Protein AF-A0A2X2BN66-F1 (afdb_monomer_lite)

pLDDT: mean 85.09, std 17.81, range [28.84, 98.19]

Radius of gyration: 19.91 Å; chains: 1; bounding box: 48×43×55 Å

Secondary structure (DSSP, 8-state):
-HHHHHTT-HHHHHHHT--HHHHHHHH-TT-HHHHHHHHHHHHHHTT-HHHHHHHHHHHHHH-TT-HHHHHHHHHHHHHTT-HHHHHHHHHHHHTT--HHHHHHHHHHHHHTT-HHHHHHHHHTSSS--HHHHHHHHHHHHHHHHHHHHHHHHTT-HHHHHHHHGGGGGT--S-HHHHHHHHHHHHHTT-HHHHHHHHHHHHTT---S-GGGGHHHHHHHHHTT-HHHHHHHHH-HHHHGGG-PPPP--

InterPro domains:
  IPR011990 Tetratricopeptide-like helical domain superfamily [G3DSA:1.25.40.10] (1-235)
  IPR011990 Tetratricopeptide-like helical domain superfamily [SSF48452] (22-119)

Foldseek 3Di:
DVVVVVCFAPLVVLVVVDDPVVVVVLPPPPQPLSVLQVVLVVCVVVVNLVSSLVSLVVSCVSPVPPLVSLLSNLVSCVVVVNNVVSVVSLVVLCVVVDLVSLCSSLSSCSRVVVLVSNLVSLVPDPPDDPSSVVSNLVSVLSVLLVVLVVCLVVVNLVSSLVSLVVVLVSQDLFLQSLLSSLLSCVSSVNLVSSVVSNVVSCVVPDDAALVSNVSVLVSCVVVVVNVVSVCSVPPVVRVPPPDPDDDDD

Structure (mmCIF, N/CA/C/O backbone):
data_AF-A0A2X2BN66-F1
#
_entry.id   AF-A0A2X2BN66-F1
#
loop_
_atom_site.group_PDB
_atom_site.id
_atom_site.type_symbol
_atom_site.label_atom_id
_atom_site.label_alt_id
_atom_site.label_comp_id
_atom_site.label_asym_id
_atom_site.label_entity_id
_atom_site.label_seq_id
_atom_site.pdbx_PDB_ins_code
_atom_site.Cartn_x
_atom_site.Cartn_y
_atom_site.Cartn_z
_atom_site.occupancy
_atom_site.B_iso_or_equiv
_atom_site.auth_seq_id
_atom_site.auth_comp_id
_atom_site.auth_asym_id
_atom_site.auth_atom_id
_atom_site.pdbx_PDB_model_num
ATOM 1 N N . MET A 1 1 ? -11.830 -2.144 -14.394 1.00 32.16 1 MET A N 1
ATOM 2 C CA . MET A 1 1 ? -11.763 -1.392 -13.117 1.00 32.16 1 MET A CA 1
ATOM 3 C C . MET A 1 1 ? -10.394 -1.427 -12.413 1.00 32.16 1 MET A C 1
ATOM 5 O O . MET A 1 1 ? -10.241 -0.740 -11.417 1.00 32.16 1 MET A O 1
ATOM 9 N N . LEU A 1 2 ? -9.378 -2.141 -12.926 1.00 38.88 2 LEU A N 1
ATOM 10 C CA . LEU A 1 2 ? -8.043 -2.223 -12.294 1.00 38.88 2 LEU A CA 1
ATOM 11 C C . LEU A 1 2 ? -7.161 -0.972 -12.501 1.00 38.88 2 LEU A C 1
ATOM 13 O O . LEU A 1 2 ? -6.348 -0.642 -11.646 1.00 38.88 2 LEU A O 1
ATOM 17 N N . ILE A 1 3 ? -7.353 -0.224 -13.594 1.00 39.81 3 ILE A N 1
ATOM 18 C CA . ILE A 1 3 ? -6.498 0.931 -13.945 1.00 39.81 3 ILE A CA 1
ATOM 19 C C . ILE A 1 3 ? -6.720 2.130 -13.000 1.00 39.81 3 ILE A C 1
ATOM 21 O O . ILE A 1 3 ? -5.808 2.920 -12.771 1.00 39.81 3 ILE A O 1
ATOM 25 N N . GLN A 1 4 ? -7.906 2.245 -12.391 1.00 34.56 4 GLN A N 1
ATOM 26 C CA . GLN A 1 4 ? -8.190 3.276 -11.383 1.00 34.56 4 GLN A CA 1
ATOM 27 C C . GLN A 1 4 ? -7.674 2.907 -9.985 1.00 34.56 4 GLN A C 1
ATOM 29 O O . GLN A 1 4 ? -7.399 3.801 -9.191 1.00 34.56 4 GLN A O 1
ATOM 34 N N . GLN A 1 5 ? -7.508 1.611 -9.699 1.00 42.78 5 GLN A N 1
ATOM 35 C CA . GLN A 1 5 ? -6.885 1.144 -8.457 1.00 42.78 5 GLN A CA 1
ATOM 36 C C . GLN A 1 5 ? -5.359 1.301 -8.497 1.00 42.78 5 GLN A C 1
ATOM 38 O O . GLN A 1 5 ? -4.765 1.596 -7.465 1.00 42.78 5 GLN A O 1
ATOM 43 N N . GLY A 1 6 ? -4.747 1.193 -9.686 1.00 40.00 6 GLY A N 1
ATOM 44 C CA . GLY A 1 6 ? -3.319 1.458 -9.892 1.00 40.00 6 GLY A CA 1
ATOM 45 C C . GLY A 1 6 ? -2.940 2.888 -9.507 1.00 40.00 6 GLY A C 1
ATOM 46 O O . GLY A 1 6 ? -2.205 3.058 -8.541 1.00 40.00 6 GLY A O 1
ATOM 47 N N . LYS A 1 7 ? -3.588 3.886 -10.143 1.00 43.44 7 LYS A N 1
ATOM 48 C CA . LYS A 1 7 ? -3.305 5.342 -10.033 1.00 43.44 7 LYS A CA 1
ATOM 49 C C . LYS A 1 7 ? -3.410 5.962 -8.624 1.00 43.44 7 LYS A C 1
ATOM 51 O O . LYS A 1 7 ? -3.163 7.155 -8.451 1.00 43.44 7 LYS A O 1
ATOM 56 N N . ASN A 1 8 ? -3.836 5.178 -7.635 1.00 49.91 8 ASN A N 1
ATOM 57 C CA . ASN A 1 8 ? -4.174 5.608 -6.279 1.00 49.91 8 ASN A CA 1
ATOM 58 C C . ASN A 1 8 ? -3.448 4.800 -5.193 1.00 49.91 8 ASN A C 1
ATOM 60 O O . ASN A 1 8 ? -3.744 4.968 -4.004 1.00 49.91 8 ASN A O 1
ATOM 64 N N . SER A 1 9 ? -2.519 3.922 -5.581 1.00 56.88 9 SER A N 1
ATOM 65 C CA . SER A 1 9 ? -1.787 3.099 -4.627 1.00 56.88 9 SER A CA 1
ATOM 66 C C . SER A 1 9 ? -0.871 3.952 -3.742 1.00 56.88 9 SER A C 1
ATOM 68 O O . SER A 1 9 ? -0.352 5.009 -4.116 1.00 56.88 9 SER A O 1
ATOM 70 N N . GLN A 1 10 ? -0.672 3.482 -2.515 1.00 59.78 10 GLN A N 1
ATOM 71 C CA . GLN A 1 10 ? 0.183 4.137 -1.531 1.00 59.78 10 GLN A CA 1
ATOM 72 C C . GLN A 1 10 ? 1.628 4.296 -2.019 1.00 59.78 10 GLN A C 1
ATOM 74 O O . GLN A 1 10 ? 2.261 5.305 -1.708 1.00 59.78 10 GLN A O 1
ATOM 79 N N . ALA A 1 11 ? 2.125 3.330 -2.797 1.00 59.81 11 ALA A N 1
ATOM 80 C CA . ALA A 1 11 ? 3.445 3.367 -3.411 1.00 59.81 11 ALA A CA 1
ATOM 81 C C . ALA A 1 11 ? 3.543 4.458 -4.484 1.00 59.81 11 ALA A C 1
ATOM 83 O O . ALA A 1 11 ? 4.530 5.187 -4.525 1.00 59.81 11 ALA A O 1
ATOM 84 N N . GLU A 1 12 ? 2.511 4.659 -5.302 1.00 59.50 12 GLU A N 1
ATOM 85 C CA . GLU A 1 12 ? 2.522 5.704 -6.328 1.00 59.50 12 GLU A CA 1
ATOM 86 C C . GLU A 1 12 ? 2.498 7.126 -5.753 1.00 59.50 12 GLU A C 1
ATOM 88 O O . GLU A 1 12 ? 3.187 8.005 -6.270 1.00 59.50 12 GLU A O 1
ATOM 93 N N . GLN A 1 13 ? 1.795 7.361 -4.638 1.00 63.66 13 GLN A N 1
ATOM 94 C CA . GLN A 1 13 ? 1.876 8.649 -3.930 1.00 63.66 13 GLN A CA 1
ATOM 95 C C . GLN A 1 13 ? 3.290 8.948 -3.418 1.00 63.66 13 GLN A C 1
ATOM 97 O O . GLN A 1 13 ? 3.695 10.111 -3.357 1.00 63.66 13 GLN A O 1
ATOM 102 N N . LEU A 1 14 ? 4.050 7.907 -3.072 1.00 62.28 14 LEU A N 1
ATOM 103 C CA . LEU A 1 14 ? 5.446 8.038 -2.667 1.00 62.28 14 LEU A CA 1
ATOM 104 C C . LEU A 1 14 ? 6.348 8.298 -3.872 1.00 62.28 14 LEU A C 1
ATOM 106 O O . LEU A 1 14 ? 7.195 9.186 -3.800 1.00 62.28 14 LEU A O 1
ATOM 110 N N . VAL A 1 15 ? 6.122 7.604 -4.994 1.00 59.22 15 VAL A N 1
ATOM 111 C CA . VAL A 1 15 ? 6.813 7.870 -6.269 1.00 59.22 15 VAL A CA 1
ATOM 112 C C . VAL A 1 15 ? 6.600 9.318 -6.713 1.00 59.22 15 VAL A C 1
ATOM 114 O O . VAL A 1 15 ? 7.554 10.000 -7.085 1.00 59.22 15 VAL A O 1
ATOM 117 N N . ALA A 1 16 ? 5.379 9.843 -6.585 1.00 55.88 16 ALA A N 1
ATOM 118 C CA . ALA A 1 16 ? 5.070 11.232 -6.914 1.00 55.88 16 ALA A CA 1
ATOM 119 C C . ALA A 1 16 ? 5.871 12.245 -6.072 1.00 55.88 16 ALA A C 1
ATOM 121 O O . ALA A 1 16 ? 6.140 13.346 -6.547 1.00 55.88 16 ALA A O 1
ATOM 122 N N . LYS A 1 17 ? 6.309 11.881 -4.859 1.00 55.84 17 LYS A N 1
ATOM 123 C CA . LYS A 1 17 ? 7.103 12.731 -3.953 1.00 55.84 17 LYS A CA 1
ATOM 124 C C . LYS A 1 17 ? 8.626 12.482 -4.017 1.00 55.84 17 LYS A C 1
ATOM 126 O O . LYS A 1 17 ? 9.359 13.084 -3.240 1.00 55.84 17 LYS A O 1
ATOM 131 N N . GLN A 1 18 ? 9.119 11.628 -4.924 1.00 58.50 18 GLN A N 1
ATOM 132 C CA . GLN A 1 18 ? 10.533 11.209 -4.974 1.00 58.50 18 GLN A CA 1
ATOM 133 C C . GLN A 1 18 ? 11.555 12.314 -5.333 1.00 58.50 18 GLN A C 1
ATOM 135 O O . GLN A 1 18 ? 11.203 13.273 -6.030 1.00 58.50 18 GLN A O 1
ATOM 140 N N . PRO A 1 19 ? 12.835 12.152 -4.905 1.00 51.03 19 PRO A N 1
ATOM 141 C CA . PRO A 1 19 ? 13.917 13.109 -5.129 1.00 51.03 19 PRO A CA 1
ATOM 142 C C . PRO A 1 19 ? 14.222 13.311 -6.615 1.00 51.03 19 PRO A C 1
ATOM 144 O O . PRO A 1 19 ? 14.069 12.406 -7.440 1.00 51.03 19 PRO A O 1
ATOM 147 N N . ALA A 1 20 ? 14.701 14.513 -6.938 1.00 48.06 20 ALA A N 1
ATOM 148 C CA . ALA A 1 20 ? 14.995 14.954 -8.298 1.00 48.06 20 ALA A CA 1
ATOM 149 C C . ALA A 1 20 ? 15.862 13.960 -9.090 1.00 48.06 20 ALA A C 1
ATOM 151 O O . ALA A 1 20 ? 15.618 13.779 -10.273 1.00 48.06 20 ALA A O 1
ATOM 152 N N . SER A 1 21 ? 16.787 13.245 -8.442 1.00 47.94 21 SER A N 1
ATOM 153 C CA . SER A 1 21 ? 17.663 12.245 -9.071 1.00 47.94 21 SER A CA 1
ATOM 154 C C . SER A 1 21 ? 16.930 11.006 -9.608 1.00 47.94 21 SER A C 1
ATOM 156 O O . SER A 1 21 ? 17.295 10.486 -10.662 1.00 47.94 21 SER A O 1
ATOM 158 N N . LEU A 1 22 ? 15.870 10.542 -8.938 1.00 55.22 22 LEU A N 1
ATOM 159 C CA . LEU A 1 22 ? 15.052 9.409 -9.394 1.00 55.22 22 LEU A CA 1
ATOM 160 C C . LEU A 1 22 ? 14.117 9.821 -10.534 1.00 55.22 22 LEU A C 1
ATOM 162 O O . LEU A 1 22 ? 13.992 9.093 -11.518 1.00 55.22 22 LEU A O 1
ATOM 166 N N . ARG A 1 23 ? 13.553 11.035 -10.464 1.00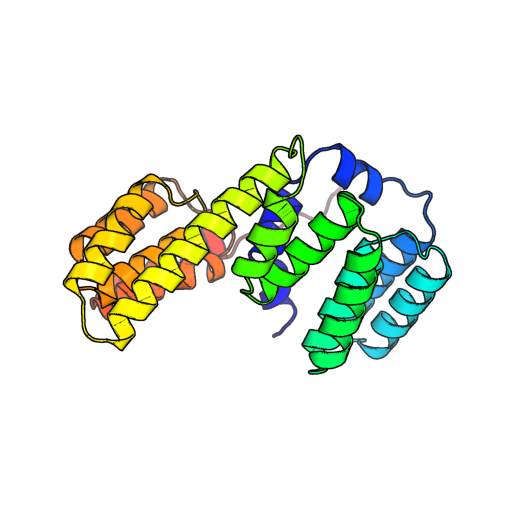 53.78 23 ARG A N 1
ATOM 167 C CA . ARG A 1 23 ? 12.849 11.645 -11.604 1.00 53.78 23 ARG A CA 1
ATOM 168 C C . ARG A 1 23 ? 13.791 11.845 -12.792 1.00 53.78 23 ARG A C 1
ATOM 170 O O . ARG A 1 23 ? 13.411 11.535 -13.910 1.00 53.78 23 ARG A O 1
ATOM 177 N N . GLN A 1 24 ? 15.028 12.273 -12.547 1.00 51.44 24 GLN A N 1
ATOM 178 C CA . GLN A 1 24 ? 16.031 12.516 -13.582 1.00 51.44 24 GLN A CA 1
ATOM 179 C C . GLN A 1 24 ? 16.455 11.228 -14.299 1.00 51.44 24 GLN A C 1
ATOM 181 O O . GLN A 1 24 ? 16.614 11.251 -15.515 1.00 51.44 24 GLN A O 1
ATOM 186 N N . LYS A 1 25 ? 16.546 10.089 -13.590 1.00 53.41 25 LYS A N 1
ATOM 187 C CA . LYS A 1 25 ? 16.718 8.765 -14.220 1.00 53.41 25 LYS A CA 1
ATOM 188 C C . LYS A 1 25 ? 15.511 8.365 -15.085 1.00 53.41 25 LYS A C 1
ATOM 190 O O . LYS A 1 25 ? 15.711 7.814 -16.159 1.00 53.41 25 LYS A O 1
ATOM 195 N N . LEU A 1 26 ? 14.280 8.685 -14.666 1.00 54.62 26 LEU A N 1
ATOM 196 C CA . LEU A 1 26 ? 13.054 8.423 -15.445 1.00 54.62 26 LEU A CA 1
ATOM 197 C C . LEU A 1 26 ? 12.908 9.349 -16.672 1.00 54.62 26 LEU A C 1
ATOM 199 O O . LEU A 1 26 ? 12.320 8.957 -17.681 1.00 54.62 26 LEU A O 1
ATOM 203 N N . THR A 1 27 ? 13.434 10.578 -16.603 1.00 47.25 27 THR A N 1
ATOM 204 C CA . THR A 1 27 ? 13.400 11.561 -17.702 1.00 47.25 27 THR A CA 1
ATOM 205 C C . THR A 1 27 ? 14.631 11.530 -18.605 1.00 47.25 27 THR A C 1
ATOM 207 O O . THR A 1 27 ? 14.625 12.178 -19.652 1.00 47.25 27 THR A O 1
ATOM 210 N N . ALA A 1 28 ? 15.691 10.803 -18.237 1.00 54.06 28 ALA A N 1
ATOM 211 C CA . ALA A 1 28 ? 16.850 10.597 -19.096 1.00 54.06 28 ALA A CA 1
ATOM 212 C C . ALA A 1 28 ? 16.444 9.694 -20.273 1.00 54.06 28 ALA A C 1
ATOM 214 O O . ALA A 1 28 ? 16.521 8.470 -20.218 1.00 54.06 28 ALA A O 1
ATOM 215 N N . ASN A 1 29 ? 15.978 10.323 -21.352 1.00 55.25 29 ASN A N 1
ATOM 216 C CA . ASN A 1 29 ? 15.503 9.725 -22.606 1.00 55.25 29 ASN A CA 1
ATOM 217 C C . ASN A 1 29 ? 16.557 8.903 -23.390 1.00 55.25 29 ASN A C 1
ATOM 219 O O . ASN A 1 29 ? 16.371 8.655 -24.579 1.00 55.25 29 ASN A O 1
ATOM 223 N N . THR A 1 30 ? 17.653 8.476 -22.761 1.00 64.50 30 THR A N 1
ATOM 224 C CA . THR A 1 30 ? 18.748 7.729 -23.393 1.00 64.50 30 THR A CA 1
ATOM 225 C C . THR A 1 30 ? 18.737 6.233 -23.084 1.00 64.50 30 THR A C 1
ATOM 227 O O . THR A 1 30 ? 19.385 5.488 -23.812 1.00 64.50 30 THR A O 1
ATOM 230 N N . ASP A 1 31 ? 17.993 5.764 -22.073 1.00 78.38 31 ASP A N 1
ATOM 231 C CA . ASP A 1 31 ? 17.850 4.329 -21.793 1.00 78.38 31 ASP A CA 1
ATOM 232 C C . ASP A 1 31 ? 16.743 3.706 -22.674 1.00 78.38 31 ASP A C 1
ATOM 234 O O . ASP A 1 31 ? 15.558 4.018 -22.495 1.00 78.38 31 ASP A O 1
ATOM 238 N N . PRO A 1 32 ? 17.074 2.790 -23.608 1.00 78.56 32 PRO A N 1
ATOM 239 C CA . PRO A 1 32 ? 16.079 2.137 -24.457 1.00 78.56 32 PRO A CA 1
ATOM 240 C C . PRO A 1 32 ? 15.015 1.357 -23.670 1.00 78.56 32 PRO A C 1
ATOM 242 O O . PRO A 1 32 ? 13.897 1.183 -24.161 1.00 78.56 32 PRO A O 1
ATOM 245 N N . SER A 1 33 ? 15.333 0.890 -22.458 1.00 89.25 33 SER A N 1
ATOM 246 C CA . SER A 1 33 ? 14.384 0.174 -21.602 1.00 89.25 33 SER A CA 1
ATOM 247 C C . SER A 1 33 ? 13.288 1.088 -21.045 1.00 89.25 33 SER A C 1
ATOM 249 O O . SER A 1 33 ? 12.147 0.649 -20.927 1.00 89.25 33 SER A O 1
ATOM 251 N N . GLU A 1 34 ? 13.566 2.375 -20.808 1.00 88.00 34 GLU A N 1
ATOM 252 C CA . GLU A 1 34 ? 12.569 3.337 -20.316 1.00 88.00 34 GLU A CA 1
ATOM 253 C C . GLU A 1 34 ? 11.487 3.633 -21.359 1.00 88.00 34 GLU A C 1
ATOM 255 O O . GLU A 1 34 ? 10.304 3.743 -21.028 1.00 88.00 34 GLU A O 1
ATOM 260 N N . ARG A 1 35 ? 11.856 3.692 -22.645 1.00 89.06 35 ARG A N 1
ATOM 261 C CA . ARG A 1 35 ? 10.865 3.792 -23.727 1.00 89.06 35 ARG A CA 1
ATOM 262 C C . ARG A 1 35 ? 9.939 2.575 -23.734 1.00 89.06 35 ARG A C 1
ATOM 264 O O . ARG A 1 35 ? 8.724 2.742 -23.778 1.00 89.06 35 ARG A O 1
ATOM 271 N N . LEU A 1 36 ? 10.508 1.375 -23.631 1.00 93.81 36 LEU A N 1
ATOM 272 C CA . LEU A 1 36 ? 9.746 0.126 -23.609 1.00 93.81 36 LEU A CA 1
ATOM 273 C C . LEU A 1 36 ? 8.825 0.026 -22.386 1.00 93.81 36 LEU A C 1
ATOM 275 O O . LEU A 1 36 ? 7.693 -0.429 -22.524 1.00 93.81 36 LEU A O 1
ATOM 279 N N . ARG A 1 37 ? 9.255 0.511 -21.213 1.00 92.81 37 ARG A N 1
ATOM 280 C CA . ARG A 1 37 ? 8.396 0.621 -20.022 1.00 92.81 37 ARG A CA 1
ATOM 281 C C . ARG A 1 37 ? 7.198 1.538 -20.259 1.00 92.81 37 ARG A C 1
ATOM 283 O O . ARG A 1 37 ? 6.071 1.160 -19.951 1.00 92.81 37 ARG A O 1
ATOM 290 N N . ARG A 1 38 ? 7.412 2.720 -20.851 1.00 89.31 38 ARG A N 1
ATOM 291 C CA . ARG A 1 38 ? 6.316 3.651 -21.184 1.00 89.31 38 ARG A CA 1
ATOM 292 C C . ARG A 1 38 ? 5.344 3.056 -22.199 1.00 89.31 38 ARG A C 1
ATOM 294 O O . ARG A 1 38 ? 4.134 3.208 -22.048 1.00 89.31 38 ARG A O 1
ATOM 301 N N . ASP A 1 39 ? 5.853 2.368 -23.215 1.00 91.12 39 ASP A N 1
ATOM 302 C CA . ASP A 1 39 ? 5.011 1.699 -24.208 1.00 91.12 39 ASP A CA 1
ATOM 303 C C . ASP A 1 39 ? 4.233 0.530 -23.578 1.00 91.12 39 ASP A C 1
ATOM 305 O O . ASP A 1 39 ? 3.047 0.355 -23.864 1.00 91.12 39 ASP A O 1
ATOM 309 N N . ALA A 1 40 ? 4.843 -0.209 -22.645 1.00 92.44 40 ALA A N 1
ATOM 310 C CA . ALA A 1 40 ? 4.154 -1.234 -21.868 1.00 92.44 40 ALA A CA 1
ATOM 311 C C . ALA A 1 40 ? 3.045 -0.645 -20.990 1.00 92.44 40 ALA A C 1
ATOM 313 O O . ALA A 1 40 ? 1.944 -1.190 -20.948 1.00 92.44 40 ALA A O 1
ATOM 314 N N . GLN A 1 41 ? 3.293 0.492 -20.336 1.00 88.06 41 GLN A N 1
ATOM 315 C CA . GLN A 1 41 ? 2.279 1.191 -19.551 1.00 88.06 41 GLN A CA 1
ATOM 316 C C . GLN A 1 41 ? 1.082 1.599 -20.420 1.00 88.06 41 GLN A C 1
ATOM 318 O O . GLN A 1 41 ? -0.056 1.330 -20.044 1.00 88.06 41 GLN A O 1
ATOM 323 N N . LYS A 1 42 ? 1.318 2.158 -21.615 1.00 88.81 42 LYS A N 1
ATOM 324 C CA . LYS A 1 42 ? 0.242 2.464 -22.576 1.00 88.81 42 LYS A CA 1
ATOM 325 C C . LYS A 1 42 ? -0.519 1.208 -23.000 1.00 88.81 42 LYS A C 1
ATOM 327 O O . LYS A 1 42 ? -1.741 1.237 -23.112 1.00 88.81 42 LYS A O 1
ATOM 332 N N . ALA A 1 43 ? 0.178 0.096 -23.234 1.00 91.69 43 ALA A N 1
ATOM 333 C CA . ALA A 1 43 ? -0.467 -1.176 -23.546 1.00 91.69 43 ALA A CA 1
ATOM 334 C C . ALA A 1 43 ? -1.372 -1.645 -22.390 1.00 91.69 43 ALA A C 1
ATOM 336 O O . ALA A 1 43 ? -2.507 -2.046 -22.640 1.00 91.69 43 ALA A O 1
ATOM 337 N N . LEU A 1 44 ? -0.936 -1.515 -21.130 1.00 88.44 44 LEU A N 1
ATOM 338 C CA . LEU A 1 44 ? -1.764 -1.819 -19.952 1.00 88.44 44 LEU A CA 1
ATOM 339 C C . LEU A 1 44 ? -2.988 -0.910 -19.840 1.00 88.44 44 LEU A C 1
ATOM 341 O O . LEU A 1 44 ? -4.077 -1.401 -19.542 1.00 88.44 44 LEU A O 1
ATOM 345 N N . GLU A 1 45 ? -2.829 0.390 -20.095 1.00 85.12 45 GLU A N 1
ATOM 346 C CA . GLU A 1 45 ? -3.939 1.350 -20.092 1.00 85.12 45 GLU A CA 1
ATOM 347 C C . GLU A 1 45 ? -5.001 1.007 -21.149 1.00 85.12 45 GLU A C 1
ATOM 349 O O . GLU A 1 45 ? -6.191 1.190 -20.900 1.00 85.12 45 GLU A O 1
ATOM 354 N N . ASN A 1 46 ? -4.585 0.421 -22.275 1.00 90.62 46 ASN A N 1
ATOM 355 C CA . ASN A 1 46 ? -5.470 -0.082 -23.329 1.00 90.62 46 ASN A CA 1
ATOM 356 C C . ASN A 1 46 ? -5.948 -1.532 -23.104 1.00 90.62 46 ASN A C 1
ATOM 358 O O . ASN A 1 46 ? -6.632 -2.097 -23.950 1.00 90.62 46 ASN A O 1
ATOM 362 N N . GLY A 1 47 ? -5.592 -2.165 -21.981 1.00 89.44 47 GLY A N 1
ATOM 363 C CA . GLY A 1 47 ? -5.979 -3.545 -21.667 1.00 89.44 47 GLY A CA 1
ATOM 364 C C . GLY A 1 47 ? -5.160 -4.633 -22.377 1.00 89.44 47 GLY A C 1
ATOM 365 O O . GLY A 1 47 ? -5.421 -5.820 -22.182 1.00 89.44 47 GLY A O 1
ATOM 366 N N . HIS A 1 48 ? -4.129 -4.273 -23.142 1.00 94.81 48 HIS A N 1
ATOM 367 C CA . HIS A 1 48 ? -3.265 -5.196 -23.883 1.00 94.81 48 HIS A CA 1
ATOM 368 C C . HIS A 1 48 ? -2.169 -5.806 -22.988 1.00 94.81 48 HIS A C 1
ATOM 370 O O . HIS A 1 48 ? -0.974 -5.544 -23.151 1.00 94.81 48 HIS A O 1
ATOM 376 N N . ARG A 1 49 ? -2.563 -6.649 -22.024 1.00 93.06 49 ARG A N 1
ATOM 377 C CA . ARG A 1 49 ? -1.641 -7.237 -21.027 1.00 93.06 49 ARG A CA 1
ATOM 378 C C . ARG A 1 49 ? -0.509 -8.062 -21.643 1.00 93.06 49 ARG A C 1
ATOM 380 O O . ARG A 1 49 ? 0.646 -7.876 -21.273 1.00 93.06 49 ARG A O 1
ATOM 387 N N . THR A 1 50 ? -0.812 -8.907 -22.628 1.00 95.75 50 THR A N 1
ATOM 388 C CA . THR A 1 50 ? 0.197 -9.728 -23.321 1.00 95.75 50 THR A CA 1
ATOM 389 C C . THR A 1 50 ? 1.265 -8.866 -23.994 1.00 95.75 50 THR A C 1
ATOM 391 O O . THR A 1 50 ? 2.457 -9.147 -23.876 1.00 95.75 50 THR A O 1
ATOM 394 N N . GLN A 1 51 ? 0.851 -7.778 -24.648 1.00 96.50 51 GLN A N 1
ATOM 395 C CA . GLN A 1 51 ? 1.767 -6.830 -25.279 1.00 96.50 51 GLN A CA 1
ATOM 396 C C . GLN A 1 51 ? 2.637 -6.125 -24.230 1.00 96.50 51 GLN A C 1
ATOM 398 O O . GLN A 1 51 ? 3.850 -6.019 -24.405 1.00 96.50 51 GLN A O 1
ATOM 403 N N . ALA A 1 52 ? 2.044 -5.687 -23.117 1.00 95.50 52 ALA A N 1
ATOM 404 C CA . ALA A 1 52 ? 2.790 -5.068 -22.026 1.00 95.50 52 ALA A CA 1
ATOM 405 C C . ALA A 1 52 ? 3.859 -6.005 -21.448 1.00 95.50 52 ALA A C 1
ATOM 407 O O . ALA A 1 52 ? 5.001 -5.590 -21.255 1.00 95.50 52 ALA A O 1
ATOM 408 N N . ARG A 1 53 ? 3.522 -7.286 -21.246 1.00 96.75 53 ARG A N 1
ATOM 409 C CA . ARG A 1 53 ? 4.471 -8.315 -20.801 1.00 96.75 53 ARG A CA 1
ATOM 410 C C . ARG A 1 53 ? 5.645 -8.448 -21.766 1.00 96.75 53 ARG A C 1
ATOM 412 O O . ARG A 1 53 ? 6.791 -8.401 -21.331 1.00 96.75 53 ARG A O 1
ATOM 419 N N . GLN A 1 54 ? 5.373 -8.556 -23.067 1.00 97.75 54 GLN A N 1
ATOM 420 C CA . GLN A 1 54 ? 6.414 -8.651 -24.097 1.00 97.75 54 GLN A CA 1
ATOM 421 C C . GLN A 1 54 ? 7.346 -7.433 -24.087 1.00 97.75 54 GLN A C 1
ATOM 423 O O . GLN A 1 54 ? 8.568 -7.596 -24.101 1.00 97.75 54 GLN A O 1
ATOM 428 N N . LEU A 1 55 ? 6.781 -6.226 -24.009 1.00 97.50 55 LEU A N 1
ATOM 429 C CA . LEU A 1 55 ? 7.539 -4.974 -23.960 1.00 97.50 55 LEU A CA 1
ATOM 430 C C . LEU A 1 55 ? 8.417 -4.886 -22.706 1.00 97.50 55 LEU A C 1
ATOM 432 O O . LEU A 1 55 ? 9.592 -4.540 -22.808 1.00 97.50 55 LEU A O 1
ATOM 436 N N . LEU A 1 56 ? 7.897 -5.263 -21.536 1.00 96.69 56 LEU A N 1
ATOM 437 C CA . LEU A 1 56 ? 8.670 -5.272 -20.292 1.00 96.69 56 LEU A CA 1
ATOM 438 C C . LEU A 1 56 ? 9.764 -6.349 -20.285 1.00 96.69 56 LEU A C 1
ATOM 440 O O . LEU A 1 56 ? 10.886 -6.080 -19.863 1.00 96.69 56 LEU A O 1
ATOM 444 N N . THR A 1 57 ? 9.495 -7.548 -20.808 1.00 97.31 57 THR A N 1
ATOM 445 C CA . THR A 1 57 ? 10.532 -8.578 -20.983 1.00 97.31 57 THR A CA 1
ATOM 446 C C . THR A 1 57 ? 11.619 -8.107 -21.954 1.00 97.31 57 THR A C 1
ATOM 448 O O . THR A 1 57 ? 12.806 -8.338 -21.722 1.00 97.31 57 THR A O 1
ATOM 451 N N . GLN A 1 58 ? 11.248 -7.402 -23.026 1.00 97.50 58 GLN A N 1
ATOM 452 C CA . GLN A 1 58 ? 12.214 -6.785 -23.932 1.00 97.50 58 GLN A CA 1
ATOM 453 C C . GLN A 1 58 ? 13.025 -5.690 -23.225 1.00 97.50 58 GLN A C 1
ATOM 455 O O . GLN A 1 58 ? 14.245 -5.647 -23.389 1.00 97.50 58 GLN A O 1
ATOM 460 N N . ALA A 1 59 ? 12.382 -4.853 -22.405 1.00 95.44 59 ALA A N 1
ATOM 461 C CA . ALA A 1 59 ? 13.039 -3.819 -21.608 1.00 95.44 59 ALA A CA 1
ATOM 462 C C . ALA A 1 59 ? 14.084 -4.426 -20.663 1.00 95.44 59 ALA A C 1
ATOM 464 O O . ALA A 1 59 ? 15.220 -3.956 -20.622 1.00 95.44 59 ALA A O 1
ATOM 465 N N . GLN A 1 60 ? 13.732 -5.524 -19.987 1.00 95.50 60 GLN A N 1
ATOM 466 C CA . GLN A 1 60 ? 14.615 -6.240 -19.065 1.00 95.50 60 GLN A CA 1
ATOM 467 C C . GLN A 1 60 ? 15.850 -6.793 -19.783 1.00 95.50 60 GLN A C 1
ATOM 469 O O . GLN A 1 60 ? 16.957 -6.702 -19.264 1.00 95.50 60 GLN A O 1
ATOM 474 N N . ARG A 1 61 ? 15.677 -7.343 -20.994 1.00 95.88 61 ARG A N 1
ATOM 475 C CA . ARG A 1 61 ? 16.794 -7.827 -21.824 1.00 95.88 61 ARG A CA 1
ATOM 476 C C . ARG A 1 61 ? 17.680 -6.686 -22.326 1.00 95.88 61 ARG A C 1
ATOM 478 O O . ARG A 1 61 ? 18.889 -6.859 -22.416 1.00 95.88 61 ARG A O 1
ATOM 485 N N . LYS A 1 62 ? 17.086 -5.539 -22.674 1.00 94.62 62 LYS A N 1
ATOM 486 C CA . LYS A 1 62 ? 17.808 -4.360 -23.180 1.00 94.62 62 LYS A CA 1
ATOM 487 C C . LYS A 1 62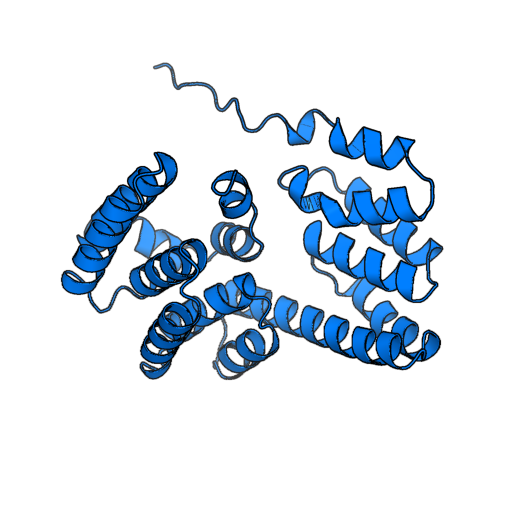 ? 18.642 -3.680 -22.101 1.00 94.62 62 LYS A C 1
ATOM 489 O O . LYS A 1 62 ? 19.762 -3.277 -22.391 1.00 94.62 62 LYS A O 1
ATOM 494 N N . ASN A 1 63 ? 18.113 -3.573 -20.886 1.00 92.31 63 ASN A N 1
ATOM 495 C CA . ASN A 1 63 ? 18.864 -3.089 -19.737 1.00 92.31 63 ASN A CA 1
ATOM 496 C C . ASN A 1 63 ? 18.534 -3.911 -18.479 1.00 92.31 63 ASN A C 1
ATOM 498 O O . ASN A 1 63 ? 17.625 -3.556 -17.721 1.00 92.31 63 ASN A O 1
ATOM 502 N N . PRO A 1 64 ? 19.309 -4.971 -18.191 1.00 92.00 64 PRO A N 1
ATOM 503 C CA . PRO A 1 64 ? 19.120 -5.764 -16.981 1.00 92.00 64 PRO A CA 1
ATOM 504 C C . PRO A 1 64 ? 19.330 -4.972 -15.683 1.00 92.00 64 PRO A C 1
ATOM 506 O O . PRO A 1 64 ? 18.848 -5.410 -14.639 1.00 92.00 64 PRO A O 1
ATOM 509 N N . GLN A 1 65 ? 20.027 -3.830 -15.717 1.00 89.50 65 GLN A N 1
ATOM 510 C CA . GLN A 1 65 ? 20.291 -2.980 -14.547 1.00 89.50 65 GLN A CA 1
ATOM 511 C C . GLN A 1 65 ? 19.147 -2.011 -14.233 1.00 89.50 65 GLN A C 1
ATOM 513 O O . GLN A 1 65 ? 19.137 -1.402 -13.164 1.00 89.50 65 GLN A O 1
ATOM 518 N N . ASN A 1 66 ? 18.153 -1.889 -15.116 1.00 90.38 66 ASN A N 1
ATOM 519 C CA . ASN A 1 66 ? 16.985 -1.072 -14.835 1.00 90.38 66 ASN A CA 1
ATOM 520 C C . ASN A 1 66 ? 16.052 -1.780 -13.837 1.00 90.38 66 ASN A C 1
ATOM 522 O O . ASN A 1 66 ? 15.174 -2.561 -14.209 1.00 90.38 66 ASN A O 1
ATOM 526 N N . ASN A 1 67 ? 16.241 -1.482 -12.550 1.00 91.94 67 ASN A N 1
ATOM 527 C CA . ASN A 1 67 ? 15.467 -2.058 -11.449 1.00 91.94 67 ASN A CA 1
ATOM 528 C C . ASN A 1 67 ? 13.959 -1.781 -11.574 1.00 91.94 67 ASN A C 1
ATOM 530 O O . ASN A 1 67 ? 13.150 -2.599 -11.144 1.00 91.94 67 ASN A O 1
ATOM 534 N N . TRP A 1 68 ? 13.556 -0.676 -12.206 1.00 90.38 68 TRP A N 1
ATOM 535 C CA . TRP A 1 68 ? 12.143 -0.352 -12.378 1.00 90.38 68 TRP A CA 1
ATOM 536 C C . TRP A 1 68 ? 11.400 -1.327 -13.295 1.00 90.38 68 TRP A C 1
ATOM 538 O O . TRP A 1 68 ? 10.215 -1.576 -13.079 1.00 90.38 68 TRP A O 1
ATOM 548 N N . VAL A 1 69 ? 12.086 -1.935 -14.271 1.00 93.88 69 VAL A N 1
ATOM 549 C CA . VAL A 1 69 ? 11.485 -2.980 -15.116 1.00 93.88 69 VAL A CA 1
ATOM 550 C C . VAL A 1 69 ? 11.050 -4.183 -14.271 1.00 93.88 69 VAL A C 1
ATOM 552 O O . VAL A 1 69 ? 10.007 -4.773 -14.539 1.00 93.88 69 VAL A O 1
ATOM 555 N N . TYR A 1 70 ? 11.815 -4.529 -13.228 1.00 95.69 70 TYR A N 1
ATOM 556 C CA . TYR A 1 70 ? 11.492 -5.640 -12.327 1.00 95.69 70 TYR A CA 1
ATOM 557 C C . TYR A 1 70 ? 10.223 -5.349 -11.525 1.00 95.69 70 TYR A C 1
ATOM 559 O O . TYR A 1 70 ? 9.378 -6.230 -11.391 1.00 95.69 70 TYR A O 1
ATOM 567 N N . LEU A 1 71 ? 10.053 -4.111 -11.050 1.00 93.88 71 LEU A N 1
ATOM 568 C CA . LEU A 1 71 ? 8.834 -3.688 -10.361 1.00 93.88 71 LEU A CA 1
ATOM 569 C C . LEU A 1 71 ? 7.612 -3.743 -11.282 1.00 93.88 71 LEU A C 1
ATOM 571 O O . LEU A 1 71 ? 6.581 -4.284 -10.891 1.00 93.88 71 LEU A O 1
ATOM 575 N N . ASP A 1 72 ? 7.722 -3.228 -12.507 1.00 94.50 72 ASP A N 1
ATOM 576 C CA . ASP A 1 72 ? 6.604 -3.234 -13.457 1.00 94.50 72 ASP A CA 1
ATOM 577 C C . ASP A 1 72 ? 6.214 -4.659 -13.880 1.00 94.50 72 ASP A C 1
ATOM 579 O O . ASP A 1 72 ? 5.026 -4.978 -13.956 1.00 94.50 72 ASP A O 1
ATOM 583 N N . LEU A 1 73 ? 7.198 -5.542 -14.097 1.00 96.44 73 LEU A N 1
ATOM 584 C CA . LEU A 1 73 ? 6.953 -6.964 -14.357 1.00 96.44 73 LEU A CA 1
ATOM 585 C C . LEU A 1 73 ? 6.289 -7.653 -13.164 1.00 96.44 73 LEU A C 1
ATOM 587 O O . LEU A 1 73 ? 5.320 -8.385 -13.358 1.00 96.44 73 LEU A O 1
ATOM 591 N N . ALA A 1 74 ? 6.772 -7.409 -11.944 1.00 96.62 74 ALA A N 1
ATOM 592 C CA . ALA A 1 74 ? 6.199 -7.994 -10.737 1.00 96.62 74 ALA A CA 1
ATOM 593 C C . ALA A 1 74 ? 4.750 -7.527 -10.528 1.00 96.62 74 ALA A C 1
ATOM 595 O O . ALA A 1 74 ? 3.872 -8.349 -10.283 1.00 96.62 74 ALA A O 1
ATOM 596 N N . ARG A 1 75 ? 4.459 -6.234 -10.719 1.00 94.75 75 ARG A N 1
ATOM 597 C CA . ARG A 1 75 ? 3.089 -5.690 -10.692 1.00 94.75 75 ARG A CA 1
ATOM 598 C C . ARG A 1 75 ? 2.182 -6.349 -11.727 1.00 94.75 75 ARG A C 1
ATOM 600 O O . ARG A 1 75 ? 1.046 -6.699 -11.412 1.00 94.75 75 ARG A O 1
ATOM 607 N N . LEU A 1 76 ? 2.678 -6.544 -12.951 1.00 94.19 76 LEU A N 1
ATOM 608 C CA . LEU A 1 76 ? 1.928 -7.238 -13.997 1.00 94.19 76 LEU A CA 1
ATOM 609 C C . LEU A 1 76 ? 1.649 -8.699 -13.619 1.00 94.19 76 LEU A C 1
ATOM 611 O O . LEU A 1 76 ? 0.523 -9.160 -13.778 1.00 94.19 76 LEU A O 1
ATOM 615 N N . MET A 1 77 ? 2.634 -9.404 -13.056 1.00 95.69 77 MET A N 1
ATOM 616 C CA . MET A 1 77 ? 2.459 -10.763 -12.533 1.00 95.69 77 MET A CA 1
ATOM 617 C C . MET A 1 77 ? 1.403 -10.814 -11.417 1.00 95.69 77 MET A C 1
ATOM 619 O O . MET A 1 77 ? 0.507 -11.651 -11.487 1.00 95.69 77 MET A O 1
ATOM 623 N N . ILE A 1 78 ? 1.414 -9.874 -10.460 1.00 95.56 78 ILE A N 1
ATOM 624 C CA . ILE A 1 78 ? 0.349 -9.752 -9.445 1.00 95.56 78 ILE A CA 1
ATOM 625 C C . ILE A 1 78 ? -1.025 -9.562 -10.098 1.00 95.56 78 ILE A C 1
ATOM 627 O O . ILE A 1 78 ? -1.981 -10.238 -9.722 1.00 95.56 78 ILE A O 1
ATOM 631 N N . ALA A 1 79 ? -1.132 -8.682 -11.096 1.00 90.81 79 ALA A N 1
ATOM 632 C CA . ALA A 1 79 ? -2.390 -8.415 -11.796 1.00 90.81 79 ALA A CA 1
ATOM 633 C C . ALA A 1 79 ? -2.905 -9.609 -12.628 1.00 90.81 79 ALA A C 1
ATOM 635 O O . ALA A 1 79 ? -4.098 -9.678 -12.940 1.00 90.81 79 ALA A O 1
ATOM 636 N N . GLU A 1 80 ? -2.020 -10.533 -12.996 1.00 93.12 80 GLU A N 1
ATOM 637 C CA . GLU A 1 80 ? -2.343 -11.802 -13.656 1.00 93.12 80 GLU A CA 1
ATOM 638 C C . GLU A 1 80 ? -2.600 -12.949 -12.662 1.00 93.12 80 GLU A C 1
ATOM 640 O O . GLU A 1 80 ? -2.975 -14.041 -13.077 1.00 93.12 80 GLU A O 1
ATOM 645 N N . GLY A 1 81 ? -2.457 -12.702 -11.355 1.00 94.56 81 GLY A N 1
ATOM 646 C CA . GLY A 1 81 ? -2.652 -13.697 -10.297 1.00 94.56 81 GLY A CA 1
ATOM 647 C C . GLY A 1 81 ? -1.405 -14.522 -9.966 1.00 94.56 81 GLY A C 1
ATOM 648 O O . GLY A 1 81 ? -1.457 -15.381 -9.088 1.00 94.56 81 GLY A O 1
ATOM 649 N N . ASP A 1 82 ? -0.268 -14.242 -10.603 1.00 96.12 82 ASP A N 1
ATOM 650 C CA . ASP A 1 82 ? 0.983 -14.969 -10.400 1.00 96.12 82 ASP A CA 1
ATOM 651 C C . ASP A 1 82 ? 1.860 -14.323 -9.321 1.00 96.12 82 ASP A C 1
ATOM 653 O O . ASP A 1 82 ? 2.914 -13.727 -9.569 1.00 96.12 82 ASP A O 1
ATOM 657 N N . LYS A 1 83 ? 1.396 -14.425 -8.075 1.00 95.69 83 LYS A N 1
ATOM 658 C CA . LYS A 1 83 ? 2.126 -13.883 -6.925 1.00 95.69 83 LYS A CA 1
ATOM 659 C C . LYS A 1 83 ? 3.473 -14.560 -6.699 1.00 95.69 83 LYS A C 1
ATOM 661 O O . LYS A 1 83 ? 4.437 -13.881 -6.356 1.00 95.69 83 LYS A O 1
ATOM 666 N N . THR A 1 84 ? 3.553 -15.870 -6.909 1.00 97.56 84 THR A N 1
ATOM 667 C CA . THR A 1 84 ? 4.786 -16.622 -6.669 1.00 97.56 84 THR A CA 1
ATOM 668 C C . THR A 1 84 ? 5.900 -16.167 -7.609 1.00 97.56 84 THR A C 1
ATOM 670 O O . THR A 1 84 ? 7.010 -15.919 -7.135 1.00 97.56 84 THR A O 1
ATOM 673 N N . GLN A 1 85 ? 5.628 -15.985 -8.909 1.00 96.75 85 GLN A N 1
ATOM 674 C CA . GLN A 1 85 ? 6.647 -15.469 -9.831 1.00 96.75 85 GLN A CA 1
ATOM 675 C C . GLN A 1 85 ? 7.009 -14.009 -9.542 1.00 96.75 85 GLN A C 1
ATOM 677 O O . GLN A 1 85 ? 8.185 -13.653 -9.623 1.00 96.75 85 GLN A O 1
ATOM 682 N N . ALA A 1 86 ? 6.036 -13.174 -9.155 1.00 97.56 86 ALA A N 1
ATOM 683 C CA . ALA A 1 86 ? 6.306 -11.790 -8.766 1.00 97.56 86 ALA A CA 1
ATOM 684 C C . ALA A 1 86 ? 7.276 -11.716 -7.574 1.00 97.56 86 ALA A C 1
ATOM 686 O O . ALA A 1 86 ? 8.288 -11.016 -7.637 1.00 97.56 86 ALA A O 1
ATOM 687 N N . ASP A 1 87 ? 7.007 -12.491 -6.518 1.00 97.50 87 ASP A N 1
ATOM 688 C CA . ASP A 1 87 ? 7.854 -12.552 -5.325 1.00 97.50 87 ASP A CA 1
ATOM 689 C C . ASP A 1 87 ? 9.260 -13.085 -5.673 1.00 97.50 87 ASP A C 1
ATOM 691 O O . ASP A 1 87 ? 10.261 -12.531 -5.222 1.00 97.50 87 ASP A O 1
ATOM 695 N N . GLN A 1 88 ? 9.371 -14.109 -6.530 1.00 97.88 88 GLN A N 1
ATOM 696 C CA . GLN A 1 88 ? 10.667 -14.623 -6.995 1.00 97.88 88 GLN A CA 1
ATOM 697 C C . GLN A 1 88 ? 11.470 -13.580 -7.782 1.00 97.88 88 GLN A C 1
ATOM 699 O O . GLN A 1 88 ? 12.680 -13.458 -7.577 1.00 97.88 88 GLN A O 1
ATOM 704 N N . LEU A 1 89 ? 10.817 -12.815 -8.660 1.00 97.62 89 LEU A N 1
ATOM 705 C CA . LEU A 1 89 ? 11.460 -11.762 -9.443 1.00 97.62 89 LEU A CA 1
ATOM 706 C C . LEU A 1 89 ? 12.001 -10.638 -8.546 1.00 97.62 89 LEU A C 1
ATOM 708 O O . LEU A 1 89 ? 13.113 -10.153 -8.761 1.00 97.62 89 LEU A O 1
ATOM 712 N N . ILE A 1 90 ? 11.248 -10.251 -7.514 1.00 97.94 90 ILE A N 1
ATOM 713 C CA . ILE A 1 90 ? 11.680 -9.233 -6.548 1.00 97.94 90 ILE A CA 1
ATOM 714 C C . ILE A 1 90 ? 12.796 -9.763 -5.642 1.00 97.94 90 ILE A C 1
ATOM 716 O O . ILE A 1 90 ? 13.782 -9.061 -5.429 1.00 97.94 90 ILE A O 1
ATOM 720 N N . LEU A 1 91 ? 12.748 -11.029 -5.221 1.00 97.00 91 LEU A N 1
ATOM 721 C CA . LEU A 1 91 ? 13.861 -11.658 -4.499 1.00 97.00 91 LEU A CA 1
ATOM 722 C C . LEU A 1 91 ? 15.153 -11.690 -5.332 1.00 97.00 91 LEU A C 1
ATOM 724 O O . LEU A 1 91 ? 16.243 -11.510 -4.790 1.00 97.00 91 LEU A O 1
ATOM 728 N N . GLN A 1 92 ? 15.067 -11.903 -6.649 1.00 96.06 92 GLN A N 1
ATOM 729 C CA . GLN A 1 92 ? 16.232 -11.796 -7.538 1.00 96.06 92 GLN A CA 1
ATOM 730 C C . GLN A 1 92 ? 16.789 -10.369 -7.586 1.00 96.06 92 GLN A C 1
ATOM 732 O O . GLN A 1 92 ? 18.008 -10.192 -7.620 1.00 96.06 92 GLN A O 1
ATOM 737 N N . LEU A 1 93 ? 15.916 -9.359 -7.572 1.00 95.12 93 LEU A N 1
ATOM 738 C CA . LEU A 1 93 ? 16.315 -7.956 -7.506 1.00 95.12 93 LEU A CA 1
ATOM 739 C C . LEU A 1 93 ? 17.035 -7.641 -6.181 1.00 95.12 93 LEU A C 1
ATOM 741 O O . LEU A 1 93 ? 18.105 -7.034 -6.204 1.00 95.12 93 LEU A O 1
ATOM 745 N N . GLU A 1 94 ? 16.509 -8.112 -5.048 1.00 94.94 94 GLU A N 1
ATOM 746 C CA . GLU A 1 94 ? 17.101 -7.928 -3.710 1.00 94.94 94 GLU A CA 1
ATOM 747 C C . GLU A 1 94 ? 18.508 -8.531 -3.586 1.00 94.94 94 GLU A C 1
ATOM 749 O O . GLU A 1 94 ? 19.380 -7.952 -2.938 1.00 94.94 94 GLU A O 1
ATOM 754 N N . ARG A 1 95 ? 18.783 -9.658 -4.260 1.00 95.38 95 ARG A N 1
ATOM 755 C CA . ARG A 1 95 ? 20.117 -10.296 -4.263 1.00 95.38 95 ARG A CA 1
ATOM 756 C C . ARG A 1 95 ? 21.227 -9.409 -4.823 1.00 95.38 95 ARG A C 1
ATOM 758 O O . ARG A 1 95 ? 22.394 -9.708 -4.597 1.00 95.38 95 ARG A O 1
ATOM 765 N N . ARG A 1 96 ? 20.894 -8.321 -5.526 1.00 93.50 96 ARG A N 1
ATOM 766 C CA . ARG A 1 96 ? 21.881 -7.321 -5.967 1.00 93.50 96 ARG A CA 1
ATOM 767 C C . ARG A 1 96 ? 22.477 -6.537 -4.804 1.00 93.50 96 ARG A C 1
ATOM 769 O O . ARG A 1 96 ? 23.537 -5.953 -4.980 1.00 93.50 96 ARG A O 1
ATOM 776 N N . GLN A 1 97 ? 21.783 -6.482 -3.664 1.00 90.12 97 GLN A N 1
ATOM 777 C CA . GLN A 1 97 ? 22.215 -5.788 -2.447 1.00 90.12 97 GLN A CA 1
ATOM 778 C C . GLN A 1 97 ? 22.618 -4.322 -2.686 1.00 90.12 97 GLN A C 1
ATOM 780 O O . GLN A 1 97 ? 23.445 -3.760 -1.972 1.00 90.12 97 GLN A O 1
ATOM 785 N N . THR A 1 98 ? 22.018 -3.680 -3.693 1.00 90.19 98 THR A N 1
ATOM 786 C CA . THR A 1 98 ? 22.220 -2.254 -3.960 1.00 90.19 98 THR A CA 1
ATOM 787 C C . THR A 1 98 ? 21.094 -1.447 -3.336 1.00 90.19 98 THR A C 1
ATOM 789 O O . THR A 1 98 ? 19.944 -1.890 -3.292 1.00 90.19 98 THR A O 1
ATOM 792 N N . ARG A 1 99 ? 21.412 -0.226 -2.906 1.00 89.06 99 ARG A N 1
ATOM 793 C CA . ARG A 1 99 ? 20.438 0.722 -2.355 1.00 89.06 99 ARG A CA 1
ATOM 794 C C . ARG A 1 99 ? 19.227 0.913 -3.274 1.00 89.06 99 ARG A C 1
ATOM 796 O O . ARG A 1 99 ? 18.093 0.748 -2.834 1.00 89.06 99 ARG A O 1
ATOM 803 N N . ASP A 1 100 ? 19.473 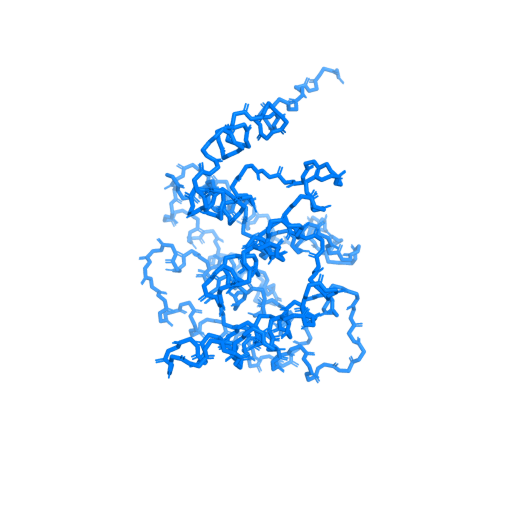1.178 -4.560 1.00 88.00 100 ASP A N 1
ATOM 804 C CA . ASP A 1 100 ? 18.414 1.369 -5.559 1.00 88.00 100 ASP A CA 1
ATOM 805 C C . ASP A 1 100 ? 17.538 0.111 -5.697 1.00 88.00 100 ASP A C 1
ATOM 807 O O . ASP A 1 100 ? 16.319 0.222 -5.775 1.00 88.00 100 ASP A O 1
ATOM 811 N N . ALA A 1 101 ? 18.123 -1.093 -5.709 1.00 92.56 101 ALA A N 1
ATOM 812 C CA . ALA A 1 101 ? 17.351 -2.337 -5.798 1.00 92.56 101 ALA A CA 1
ATOM 813 C C . ALA A 1 101 ? 16.469 -2.552 -4.559 1.00 92.56 101 ALA A C 1
ATOM 815 O O . ALA A 1 101 ? 15.290 -2.877 -4.697 1.00 92.56 101 ALA A O 1
ATOM 816 N N . ASN A 1 102 ? 17.012 -2.302 -3.365 1.00 93.25 102 ASN A N 1
ATOM 817 C CA . ASN A 1 102 ? 16.284 -2.436 -2.105 1.00 93.25 102 ASN A CA 1
ATOM 818 C C . ASN A 1 102 ? 15.138 -1.427 -1.998 1.00 93.25 102 ASN A C 1
ATOM 820 O O . ASN A 1 102 ? 14.059 -1.778 -1.525 1.00 93.25 102 ASN A O 1
ATOM 824 N N . TYR A 1 103 ? 15.334 -0.197 -2.480 1.00 91.31 103 TYR A N 1
ATOM 825 C CA . TYR A 1 103 ? 14.267 0.796 -2.537 1.00 91.31 103 TYR A CA 1
ATOM 826 C C . TYR A 1 103 ? 13.127 0.362 -3.471 1.00 91.31 103 TYR A C 1
ATOM 828 O O . TYR A 1 103 ? 11.958 0.434 -3.096 1.00 91.31 103 TYR A O 1
ATOM 836 N N . ILE A 1 104 ? 13.447 -0.158 -4.660 1.00 91.31 104 ILE A N 1
ATOM 837 C CA . ILE A 1 104 ? 12.438 -0.654 -5.607 1.00 91.31 104 ILE A CA 1
ATOM 838 C C . ILE A 1 104 ? 11.701 -1.892 -5.069 1.00 91.31 104 ILE A C 1
ATOM 840 O O . ILE A 1 104 ? 10.475 -1.963 -5.170 1.00 91.31 104 ILE A O 1
ATOM 844 N N . ALA A 1 105 ? 12.411 -2.833 -4.443 1.00 95.44 105 ALA A N 1
ATOM 845 C CA . ALA A 1 105 ? 11.793 -3.974 -3.766 1.00 95.44 105 ALA A CA 1
ATOM 846 C C . ALA A 1 105 ? 10.879 -3.523 -2.611 1.00 95.44 105 ALA A C 1
ATOM 848 O O . ALA A 1 105 ? 9.770 -4.030 -2.455 1.00 95.44 105 ALA A O 1
ATOM 849 N N . ALA A 1 106 ? 11.290 -2.510 -1.841 1.00 94.81 106 ALA A N 1
ATOM 850 C CA . ALA A 1 106 ? 10.460 -1.929 -0.792 1.00 94.81 106 ALA A CA 1
ATOM 851 C C . ALA A 1 106 ? 9.157 -1.330 -1.352 1.00 94.81 106 ALA A C 1
ATOM 853 O O . ALA A 1 106 ? 8.101 -1.545 -0.763 1.00 94.81 106 ALA A O 1
ATOM 854 N N . LEU A 1 107 ? 9.188 -0.650 -2.507 1.00 92.31 107 LEU A N 1
ATOM 855 C CA . LEU A 1 107 ? 7.969 -0.151 -3.162 1.00 92.31 107 LEU A CA 1
ATOM 856 C C . LEU A 1 107 ? 7.008 -1.282 -3.547 1.00 92.31 107 LEU A C 1
ATOM 858 O O . LEU A 1 107 ? 5.806 -1.149 -3.324 1.00 92.31 107 LEU A O 1
ATOM 862 N N . PHE A 1 108 ? 7.522 -2.404 -4.058 1.00 93.88 108 PHE A N 1
ATOM 863 C CA . PHE A 1 108 ? 6.696 -3.590 -4.296 1.00 93.88 108 PHE A CA 1
ATOM 864 C C . PHE A 1 108 ? 6.052 -4.081 -2.993 1.00 93.88 108 PHE A C 1
ATOM 866 O O . PHE A 1 108 ? 4.843 -4.284 -2.925 1.00 93.88 108 PHE A O 1
ATOM 873 N N . TYR A 1 109 ? 6.827 -4.211 -1.916 1.00 95.44 109 TYR A N 1
ATOM 874 C CA . TYR A 1 109 ? 6.300 -4.694 -0.640 1.00 95.44 109 TYR A CA 1
ATOM 875 C C . TYR A 1 109 ? 5.272 -3.765 0.011 1.00 95.44 109 TYR A C 1
ATOM 877 O O . TYR A 1 109 ? 4.385 -4.264 0.703 1.00 95.44 109 TYR A O 1
ATOM 885 N N . VAL A 1 110 ? 5.322 -2.455 -0.247 1.00 91.69 110 VAL A N 1
ATOM 886 C CA . VAL A 1 110 ? 4.252 -1.514 0.136 1.00 91.69 110 VAL A CA 1
ATOM 887 C C . VAL A 1 110 ? 2.926 -1.902 -0.512 1.00 91.69 110 VAL A C 1
ATOM 889 O O . VAL A 1 110 ? 1.911 -1.991 0.176 1.00 91.69 110 VAL A O 1
ATOM 892 N N . GLU A 1 111 ? 2.923 -2.176 -1.818 1.00 89.56 111 GLU A N 1
ATOM 893 C CA . GLU A 1 111 ? 1.708 -2.552 -2.561 1.00 89.56 111 GLU A CA 1
ATOM 894 C C . GLU A 1 111 ? 1.117 -3.865 -2.050 1.00 89.56 111 GLU A C 1
ATOM 896 O O . GLU A 1 111 ? -0.100 -4.017 -1.954 1.00 89.56 111 GLU A O 1
ATOM 901 N N . GLN A 1 112 ? 1.992 -4.767 -1.611 1.00 91.94 112 GLN A N 1
ATOM 902 C CA . GLN A 1 112 ? 1.615 -6.048 -1.029 1.00 91.94 112 GLN A CA 1
ATOM 903 C C . GLN A 1 112 ? 1.305 -5.969 0.477 1.00 91.94 112 GLN A C 1
ATOM 905 O O . GLN A 1 112 ? 1.060 -7.009 1.093 1.00 91.94 112 GLN A O 1
ATOM 910 N N . LYS A 1 113 ? 1.339 -4.770 1.083 1.00 91.19 113 LYS A N 1
ATOM 911 C CA . LYS A 1 113 ? 1.180 -4.519 2.530 1.00 91.19 113 LYS A CA 1
ATOM 912 C C . LYS A 1 113 ? 2.157 -5.317 3.416 1.00 91.19 113 LYS A C 1
ATOM 914 O O . LYS A 1 113 ? 1.865 -5.620 4.571 1.00 91.19 113 LYS A O 1
ATOM 919 N N . GLN A 1 114 ? 3.334 -5.663 2.893 1.00 94.44 114 GLN A N 1
ATOM 920 C CA . GLN A 1 114 ? 4.391 -6.407 3.590 1.00 94.44 114 GLN A CA 1
ATOM 921 C C . GLN A 1 114 ? 5.345 -5.453 4.327 1.00 94.44 114 GLN A C 1
ATOM 923 O O . GLN A 1 114 ? 6.545 -5.397 4.059 1.00 94.44 114 GLN A O 1
ATOM 928 N N . TRP A 1 115 ? 4.804 -4.689 5.274 1.00 94.31 115 TRP A N 1
ATOM 929 C CA . TRP A 1 115 ? 5.504 -3.589 5.952 1.00 94.31 115 TRP A CA 1
ATOM 930 C C . TRP A 1 115 ? 6.747 -4.004 6.750 1.00 94.31 115 TRP A C 1
ATOM 932 O O . TRP A 1 115 ? 7.704 -3.236 6.829 1.00 94.31 115 TRP A O 1
ATOM 942 N N . ASP A 1 116 ? 6.787 -5.227 7.287 1.00 96.00 116 ASP A N 1
ATOM 943 C CA . ASP A 1 116 ? 7.986 -5.766 7.947 1.00 96.00 116 ASP A CA 1
ATOM 944 C C . ASP A 1 116 ? 9.169 -5.924 6.976 1.00 96.00 116 ASP A C 1
ATOM 946 O O . ASP A 1 116 ? 10.317 -5.646 7.341 1.00 96.00 116 ASP A O 1
ATOM 950 N N . LYS A 1 117 ? 8.904 -6.307 5.718 1.00 95.75 117 LYS A N 1
ATOM 951 C CA . LYS A 1 117 ? 9.943 -6.387 4.682 1.00 95.75 117 LYS A CA 1
ATOM 952 C C . LYS A 1 117 ? 10.409 -5.001 4.250 1.00 95.75 117 LYS A C 1
ATOM 954 O O . LYS A 1 117 ? 11.612 -4.781 4.148 1.00 95.75 117 LYS A O 1
ATOM 959 N N . VAL A 1 118 ? 9.476 -4.057 4.078 1.00 95.81 118 VAL A N 1
ATOM 960 C CA . VAL A 1 118 ? 9.793 -2.642 3.798 1.00 95.81 118 VAL A CA 1
ATOM 961 C C . VAL A 1 118 ? 10.729 -2.088 4.874 1.00 95.81 118 VAL A C 1
ATOM 963 O O . VAL A 1 118 ? 11.780 -1.534 4.556 1.00 95.81 118 VAL A O 1
ATOM 966 N N . PHE A 1 119 ? 10.384 -2.286 6.151 1.00 96.25 119 PHE A N 1
ATOM 967 C CA . PHE A 1 119 ? 11.210 -1.847 7.271 1.00 96.25 119 PHE A CA 1
ATOM 968 C C . PHE A 1 119 ? 12.603 -2.480 7.227 1.00 96.25 119 PHE A C 1
ATOM 970 O O . PHE A 1 119 ? 13.594 -1.762 7.294 1.00 96.25 119 PHE A O 1
ATOM 977 N N . THR A 1 120 ? 12.690 -3.804 7.083 1.00 95.31 120 THR A N 1
ATOM 978 C CA . THR A 1 120 ? 13.972 -4.530 7.074 1.00 95.31 120 THR A CA 1
ATOM 979 C C . THR A 1 120 ? 14.896 -4.051 5.949 1.00 95.31 120 THR A C 1
ATOM 981 O O . THR A 1 120 ? 16.075 -3.777 6.187 1.00 95.31 120 THR A O 1
ATOM 984 N N . LEU A 1 121 ? 14.360 -3.885 4.736 1.00 93.75 121 LEU A N 1
ATOM 985 C CA . LEU A 1 121 ? 15.135 -3.442 3.576 1.00 93.75 121 LEU A CA 1
ATOM 986 C C . LEU A 1 121 ? 15.680 -2.024 3.737 1.00 93.75 121 LEU A C 1
ATOM 988 O O . LEU A 1 121 ? 16.832 -1.772 3.391 1.00 93.75 121 LEU A O 1
ATOM 992 N N . LEU A 1 122 ? 14.876 -1.100 4.266 1.00 93.31 122 LEU A N 1
ATOM 993 C CA . LEU A 1 122 ? 15.264 0.309 4.348 1.00 93.31 122 LEU A CA 1
ATOM 994 C C . LEU A 1 122 ? 16.075 0.625 5.604 1.00 93.31 122 LEU A C 1
ATOM 996 O O . LEU A 1 122 ? 17.014 1.415 5.541 1.00 93.31 122 LEU A O 1
ATOM 1000 N N . ASN A 1 123 ? 15.763 -0.007 6.737 1.00 93.88 123 ASN A N 1
ATOM 1001 C CA . ASN A 1 123 ? 16.459 0.223 8.004 1.00 93.88 123 ASN A CA 1
ATOM 1002 C C . ASN A 1 123 ? 17.923 -0.246 7.972 1.00 93.88 123 ASN A C 1
ATOM 1004 O O . ASN A 1 123 ? 18.732 0.241 8.752 1.00 93.88 123 ASN A O 1
ATOM 1008 N N . SER A 1 124 ? 18.268 -1.172 7.073 1.00 86.75 124 SER A N 1
ATOM 1009 C CA . SER A 1 124 ? 19.647 -1.639 6.879 1.00 86.75 124 SER A CA 1
ATOM 1010 C C . SER A 1 124 ? 20.529 -0.673 6.072 1.00 86.75 124 SER A C 1
ATOM 1012 O O . SER A 1 124 ? 21.742 -0.861 6.026 1.00 86.75 124 SER A O 1
ATOM 1014 N N . GLN A 1 125 ? 19.955 0.357 5.435 1.00 83.56 125 GLN A N 1
ATOM 1015 C CA . GLN A 1 125 ? 20.701 1.283 4.579 1.00 83.56 125 GLN A CA 1
ATOM 1016 C C . GLN A 1 125 ? 21.352 2.414 5.393 1.00 83.56 125 GLN A C 1
ATOM 1018 O O . GLN A 1 125 ? 20.632 3.185 6.039 1.00 83.56 125 GLN A O 1
ATOM 1023 N N . PRO A 1 126 ? 22.685 2.595 5.333 1.00 78.56 126 PRO A N 1
ATOM 1024 C CA . PRO A 1 126 ? 23.319 3.780 5.895 1.00 78.56 126 PRO A CA 1
ATOM 1025 C C . PRO A 1 126 ? 22.945 5.020 5.063 1.00 78.56 126 PRO A C 1
ATOM 1027 O O . PRO A 1 126 ? 22.936 4.974 3.836 1.00 78.56 126 PRO A O 1
ATOM 1030 N N . GLN A 1 127 ? 22.662 6.147 5.728 1.00 84.12 127 GLN A N 1
ATOM 1031 C CA . GLN A 1 127 ? 22.401 7.452 5.092 1.00 84.12 127 GLN A CA 1
ATOM 1032 C C . GLN A 1 127 ? 21.231 7.462 4.086 1.00 84.12 127 GLN A C 1
ATOM 1034 O O . GLN A 1 127 ? 21.394 7.746 2.895 1.00 84.12 127 GLN A O 1
ATOM 1039 N N . GLN A 1 128 ? 20.024 7.180 4.580 1.00 85.38 128 GLN A N 1
ATOM 1040 C CA . GLN A 1 128 ? 18.775 7.219 3.810 1.00 85.38 128 GLN A CA 1
ATOM 1041 C C . GLN A 1 128 ? 18.503 8.596 3.178 1.00 85.38 128 GLN A C 1
ATOM 1043 O O . GLN A 1 128 ? 18.750 9.642 3.777 1.00 85.38 128 GLN A O 1
ATOM 1048 N N . THR A 1 129 ? 17.945 8.587 1.970 1.00 86.81 129 THR A N 1
ATOM 1049 C CA . THR A 1 129 ? 17.380 9.758 1.299 1.00 86.81 129 THR A CA 1
ATOM 1050 C C . THR A 1 129 ? 16.083 10.140 1.994 1.00 86.81 129 THR A C 1
ATOM 1052 O O . THR A 1 129 ? 15.463 9.315 2.661 1.00 86.81 129 THR A O 1
ATOM 1055 N N . GLU A 1 130 ? 15.603 11.360 1.777 1.00 85.38 130 GLU A N 1
ATOM 1056 C CA . GLU A 1 130 ? 14.314 11.791 2.331 1.00 85.38 130 GLU A CA 1
ATOM 1057 C C . GLU A 1 130 ? 13.142 10.887 1.912 1.00 85.38 130 GLU A C 1
ATOM 1059 O O . GLU A 1 130 ? 12.259 10.607 2.719 1.00 85.38 130 GLU A O 1
ATOM 1064 N N . ALA A 1 131 ? 13.152 10.343 0.689 1.00 82.88 131 ALA A N 1
ATOM 1065 C CA . ALA A 1 131 ? 12.119 9.402 0.252 1.00 82.88 131 ALA A CA 1
ATOM 1066 C C . ALA A 1 131 ? 12.210 8.039 0.956 1.00 82.88 131 ALA A C 1
ATOM 1068 O O . ALA A 1 131 ? 11.180 7.460 1.300 1.00 82.88 131 ALA A O 1
ATOM 1069 N N . GLU A 1 132 ? 13.419 7.524 1.185 1.00 88.25 132 GLU A N 1
ATOM 1070 C CA . GLU A 1 132 ? 13.619 6.284 1.946 1.00 88.25 132 GLU A CA 1
ATOM 1071 C C . GLU A 1 132 ? 13.262 6.477 3.421 1.00 88.25 132 GLU A C 1
ATOM 1073 O O . GLU 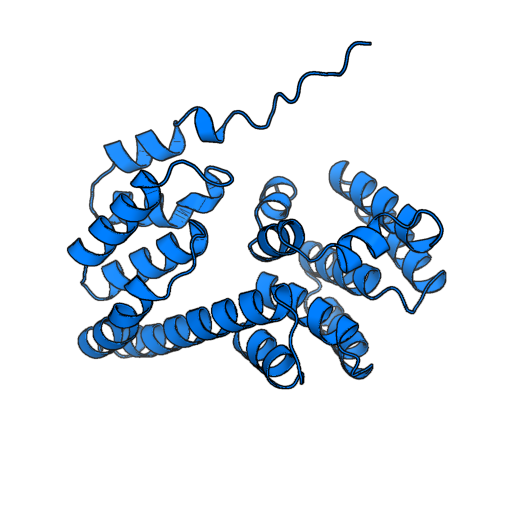A 1 132 ? 12.596 5.614 3.983 1.00 88.25 132 GLU A O 1
ATOM 1078 N N . LYS A 1 133 ? 13.628 7.616 4.026 1.00 89.56 133 LYS A N 1
ATOM 1079 C CA . LYS A 1 133 ? 13.227 7.977 5.395 1.00 89.56 133 LYS A CA 1
ATOM 1080 C C . LYS A 1 133 ? 11.709 8.041 5.517 1.00 89.56 133 LYS A C 1
ATOM 1082 O O . LYS A 1 133 ? 11.142 7.390 6.386 1.00 89.56 133 LYS A O 1
ATOM 1087 N N . ALA A 1 134 ? 11.039 8.758 4.613 1.00 87.25 134 ALA A N 1
ATOM 1088 C CA . ALA A 1 134 ? 9.582 8.867 4.615 1.00 87.25 134 ALA A CA 1
ATOM 1089 C C . ALA A 1 134 ? 8.902 7.494 4.480 1.00 87.25 134 ALA A C 1
ATOM 1091 O O . ALA A 1 134 ? 7.923 7.211 5.171 1.00 87.25 134 ALA A O 1
ATOM 1092 N N . LEU A 1 135 ? 9.429 6.622 3.614 1.00 89.38 135 LEU A N 1
ATOM 1093 C CA . LEU A 1 135 ? 8.905 5.269 3.462 1.00 89.38 135 LEU A CA 1
ATOM 1094 C C . LEU A 1 135 ? 9.204 4.387 4.688 1.00 89.38 135 LEU A C 1
ATOM 1096 O O . LEU A 1 135 ? 8.346 3.602 5.091 1.00 89.38 135 LEU A O 1
ATOM 1100 N N . LEU A 1 136 ? 10.371 4.535 5.317 1.00 92.31 136 LEU A N 1
ATOM 1101 C CA . LEU A 1 136 ? 10.707 3.828 6.550 1.00 92.31 136 LEU A CA 1
ATOM 1102 C C . LEU A 1 136 ? 9.811 4.257 7.719 1.00 92.31 136 LEU A C 1
ATOM 1104 O O . LEU A 1 136 ? 9.324 3.391 8.443 1.00 92.31 136 LEU A O 1
ATOM 1108 N N . GLU A 1 137 ? 9.545 5.553 7.886 1.00 91.44 137 GLU A N 1
ATOM 1109 C CA . GLU A 1 137 ? 8.608 6.050 8.904 1.00 91.44 137 GLU A CA 1
ATOM 1110 C C . GLU A 1 137 ? 7.201 5.497 8.684 1.00 91.44 137 GLU A C 1
ATOM 1112 O O . GLU A 1 137 ? 6.568 4.990 9.613 1.00 91.44 137 GLU A O 1
ATOM 1117 N N . ARG A 1 138 ? 6.739 5.467 7.430 1.00 91.56 138 ARG A N 1
ATOM 1118 C CA . ARG A 1 138 ? 5.460 4.837 7.092 1.00 91.56 138 ARG A CA 1
ATOM 1119 C C . ARG A 1 138 ? 5.455 3.341 7.422 1.00 91.56 138 ARG A C 1
ATOM 1121 O O . ARG A 1 138 ? 4.493 2.844 7.997 1.00 91.56 138 ARG A O 1
ATOM 1128 N N . ALA A 1 139 ? 6.539 2.621 7.133 1.00 94.19 139 ALA A N 1
ATOM 1129 C CA . ALA A 1 139 ? 6.661 1.212 7.504 1.00 94.19 139 ALA A CA 1
ATOM 1130 C C . ALA A 1 139 ? 6.632 1.007 9.029 1.00 94.19 139 ALA A C 1
ATOM 1132 O O . ALA A 1 139 ? 5.987 0.075 9.505 1.00 94.19 139 ALA A O 1
ATOM 1133 N N . ARG A 1 140 ? 7.277 1.885 9.811 1.00 94.50 140 ARG A N 1
ATOM 1134 C CA . ARG A 1 140 ? 7.218 1.864 11.286 1.00 94.50 140 ARG A CA 1
ATOM 1135 C C . ARG A 1 140 ? 5.787 2.050 11.785 1.00 94.50 140 ARG A C 1
ATOM 1137 O O . ARG A 1 140 ? 5.329 1.249 12.599 1.00 94.50 140 ARG A O 1
ATOM 1144 N N . PHE A 1 141 ? 5.075 3.037 11.246 1.00 94.94 141 PHE A N 1
ATOM 1145 C CA . PHE A 1 141 ? 3.665 3.286 11.545 1.00 94.94 141 PHE A CA 1
ATOM 1146 C C . PHE A 1 141 ? 2.799 2.039 11.296 1.00 94.94 141 PHE A C 1
ATOM 1148 O O . PHE A 1 141 ? 2.098 1.572 12.193 1.00 94.94 141 PHE A O 1
ATOM 1155 N N . TYR A 1 142 ? 2.917 1.417 10.124 1.00 94.75 142 TYR A N 1
ATOM 1156 C CA . TYR A 1 142 ? 2.130 0.231 9.780 1.00 94.75 142 TYR A CA 1
ATOM 1157 C C . TYR A 1 142 ? 2.469 -1.019 10.602 1.00 94.75 142 TYR A C 1
ATOM 1159 O O . TYR A 1 142 ? 1.594 -1.844 10.889 1.00 94.75 142 TYR A O 1
ATOM 1167 N N . ARG A 1 143 ? 3.725 -1.166 11.033 1.00 94.88 143 ARG A N 1
ATOM 1168 C CA . ARG A 1 143 ? 4.117 -2.231 11.968 1.00 94.88 143 ARG A CA 1
ATOM 1169 C C . ARG A 1 143 ? 3.458 -2.045 13.336 1.00 94.88 143 ARG A C 1
ATOM 1171 O O . ARG A 1 143 ? 2.972 -3.023 13.900 1.00 94.88 143 ARG A O 1
ATOM 1178 N N . GLN A 1 144 ? 3.363 -0.807 13.828 1.00 95.06 144 GLN A N 1
ATOM 1179 C CA . GLN A 1 144 ? 2.630 -0.485 15.061 1.00 95.06 144 GLN A CA 1
ATOM 1180 C C . GLN A 1 144 ? 1.122 -0.743 14.914 1.00 95.06 144 GLN A C 1
ATOM 1182 O O . GLN A 1 144 ? 0.517 -1.351 15.797 1.00 95.06 144 GLN A O 1
ATOM 1187 N N . LEU A 1 145 ? 0.518 -0.397 13.769 1.00 95.19 145 LEU A N 1
ATOM 1188 C CA . LEU A 1 145 ? -0.880 -0.756 13.482 1.00 95.19 145 LEU A CA 1
ATOM 1189 C C . LEU A 1 145 ? -1.105 -2.273 13.500 1.00 95.19 145 LEU A C 1
ATOM 1191 O O . LEU A 1 145 ? -2.080 -2.754 14.078 1.00 95.19 145 LEU A O 1
ATOM 1195 N N . THR A 1 146 ? -0.189 -3.034 12.898 1.00 94.00 146 THR A N 1
ATOM 1196 C CA . THR A 1 146 ? -0.248 -4.504 12.882 1.00 94.00 146 THR A CA 1
ATOM 1197 C C . THR A 1 146 ? -0.094 -5.080 14.290 1.00 94.00 146 THR A C 1
ATOM 1199 O O . THR A 1 146 ? -0.748 -6.064 14.633 1.00 94.00 146 THR A O 1
ATOM 1202 N N . GLN A 1 147 ? 0.747 -4.473 15.133 1.00 93.69 147 GLN A N 1
ATOM 1203 C CA . GLN A 1 147 ? 0.877 -4.849 16.539 1.00 93.69 147 GLN A CA 1
ATOM 1204 C C . GLN A 1 147 ? -0.425 -4.598 17.309 1.00 93.69 147 GLN A C 1
ATOM 1206 O O . GLN A 1 147 ? -0.890 -5.501 18.004 1.00 93.69 147 GLN A O 1
ATOM 1211 N N . ALA A 1 148 ? -1.046 -3.426 17.141 1.00 96.06 148 ALA A N 1
ATOM 1212 C CA . ALA A 1 148 ? -2.331 -3.107 17.762 1.00 96.06 148 ALA A CA 1
ATOM 1213 C C . ALA A 1 148 ? -3.427 -4.113 17.365 1.00 96.06 148 ALA A C 1
ATOM 1215 O O . ALA A 1 148 ? -4.219 -4.557 18.193 1.00 96.06 148 ALA A O 1
ATOM 1216 N N . GLU A 1 149 ? -3.431 -4.548 16.107 1.00 93.38 149 GLU A N 1
ATOM 1217 C CA . GLU A 1 149 ? -4.391 -5.521 15.581 1.00 93.38 149 GLU A CA 1
ATOM 1218 C C . GLU A 1 149 ? -4.229 -6.929 16.176 1.00 93.38 149 GLU A C 1
ATOM 1220 O O . GLU A 1 149 ? -5.189 -7.699 16.227 1.00 93.38 149 GLU A O 1
ATOM 1225 N N . ARG A 1 150 ? -3.048 -7.276 16.703 1.00 95.75 150 ARG A N 1
ATOM 1226 C CA . ARG A 1 150 ? -2.886 -8.516 17.480 1.00 95.75 150 ARG A CA 1
ATOM 1227 C C . ARG A 1 150 ? -3.671 -8.461 18.788 1.00 95.75 150 ARG A C 1
ATOM 1229 O O . ARG A 1 150 ? -4.259 -9.470 19.159 1.00 95.75 150 ARG A O 1
ATOM 1236 N N . TYR A 1 151 ? -3.734 -7.299 19.442 1.00 97.25 151 TYR A N 1
ATOM 1237 C CA . TYR A 1 151 ? -4.557 -7.118 20.640 1.00 97.25 151 TYR A CA 1
ATOM 1238 C C . TYR A 1 151 ? -6.052 -7.175 20.330 1.00 97.25 151 TYR A C 1
ATOM 1240 O O . TYR A 1 151 ? -6.811 -7.728 21.120 1.00 97.25 151 TYR A O 1
ATOM 1248 N N . TYR A 1 152 ? -6.474 -6.685 19.160 1.00 95.12 152 TYR A N 1
ATOM 1249 C CA . TYR A 1 152 ? -7.854 -6.855 18.699 1.00 95.12 152 TYR A CA 1
ATOM 1250 C C . TYR A 1 152 ? -8.236 -8.339 18.603 1.00 95.12 152 TYR A C 1
ATOM 1252 O O . TYR A 1 152 ? -9.255 -8.757 19.147 1.00 95.12 152 TYR A O 1
ATOM 1260 N N . LYS A 1 153 ? -7.371 -9.162 17.992 1.00 95.12 153 LYS A N 1
ATOM 1261 C CA . LYS A 1 153 ? -7.589 -10.614 17.845 1.00 95.12 153 LYS A CA 1
ATOM 1262 C C . LYS A 1 153 ? -7.664 -11.366 19.175 1.00 95.12 153 LYS A C 1
ATOM 1264 O O . LYS A 1 153 ? -8.278 -12.425 19.225 1.00 95.12 153 LYS A O 1
ATOM 1269 N N . THR A 1 154 ? -7.044 -10.846 20.232 1.00 96.06 154 THR A N 1
ATOM 1270 C CA . THR A 1 154 ? -7.103 -11.428 21.581 1.00 96.06 154 THR A CA 1
ATOM 1271 C C . THR A 1 154 ? -8.158 -10.768 22.475 1.00 96.06 154 THR A C 1
ATOM 1273 O O . THR A 1 154 ? -8.230 -11.083 23.659 1.00 96.06 154 THR A O 1
ATOM 1276 N N . GLY A 1 155 ? -8.971 -9.850 21.935 1.00 95.88 155 GLY A N 1
ATOM 1277 C CA . GLY A 1 155 ? -10.014 -9.128 22.671 1.00 95.88 155 GLY A CA 1
ATOM 1278 C C . GLY A 1 155 ? -9.498 -8.030 23.609 1.00 95.88 155 GLY A C 1
ATOM 1279 O O . GLY A 1 155 ? -10.282 -7.417 24.332 1.00 95.88 155 GLY A O 1
ATOM 1280 N N . ASN A 1 156 ? -8.197 -7.734 23.609 1.00 97.44 156 ASN A N 1
ATOM 1281 C CA . ASN A 1 156 ? -7.603 -6.724 24.482 1.00 97.44 156 ASN A CA 1
ATOM 1282 C C . ASN A 1 156 ? -7.710 -5.313 23.872 1.00 97.44 156 ASN A C 1
ATOM 1284 O O . ASN A 1 156 ? -6.730 -4.726 23.407 1.00 97.44 156 ASN A O 1
ATOM 1288 N N . LEU A 1 157 ? -8.919 -4.746 23.887 1.00 96.56 157 LEU A N 1
ATOM 1289 C CA . LEU A 1 157 ? -9.188 -3.422 23.308 1.00 96.56 157 LEU A CA 1
ATOM 1290 C C . LEU A 1 157 ? -8.442 -2.284 24.027 1.00 96.56 157 LEU A C 1
ATOM 1292 O O . LEU A 1 157 ? -8.078 -1.292 23.397 1.00 96.56 157 LEU A O 1
ATOM 1296 N N . VAL A 1 158 ? -8.151 -2.434 25.325 1.00 96.88 158 VAL A N 1
ATOM 1297 C CA . VAL A 1 158 ? -7.376 -1.441 26.090 1.00 96.88 158 VAL A CA 1
ATOM 1298 C C . VAL A 1 158 ? -5.934 -1.375 25.588 1.00 96.88 158 VAL A C 1
ATOM 1300 O O . VAL A 1 158 ? -5.437 -0.283 25.314 1.00 96.88 158 VAL A O 1
ATOM 1303 N N . ALA A 1 159 ? -5.271 -2.523 25.419 1.00 97.38 159 ALA A N 1
ATOM 1304 C CA . ALA A 1 159 ? -3.917 -2.568 24.875 1.00 97.38 159 ALA A CA 1
ATOM 1305 C C . ALA A 1 159 ? -3.882 -2.079 23.424 1.00 97.38 159 ALA A C 1
ATOM 1307 O O . ALA A 1 159 ? -3.019 -1.272 23.086 1.00 97.38 159 ALA A O 1
ATOM 1308 N N . MET A 1 160 ? -4.862 -2.478 22.601 1.00 97.94 160 MET A N 1
ATOM 1309 C CA . MET A 1 160 ? -5.017 -1.960 21.239 1.00 97.94 160 MET A CA 1
ATOM 1310 C C . MET A 1 160 ? -5.061 -0.428 21.237 1.00 97.94 160 MET A C 1
ATOM 1312 O O . MET A 1 160 ? -4.236 0.208 20.586 1.00 97.94 160 MET A O 1
ATOM 1316 N N . ARG A 1 161 ? -5.968 0.174 22.014 1.00 97.19 161 ARG A N 1
ATOM 1317 C CA . ARG A 1 161 ? -6.118 1.633 22.096 1.00 97.19 161 ARG A CA 1
ATOM 1318 C C . ARG A 1 161 ? -4.843 2.323 22.579 1.00 97.19 161 ARG A C 1
ATOM 1320 O O . ARG A 1 161 ? -4.438 3.332 22.008 1.00 97.19 161 ARG A O 1
ATOM 1327 N N . ASN A 1 162 ? -4.184 1.769 23.596 1.00 96.50 162 ASN A N 1
ATOM 1328 C CA . ASN A 1 162 ? -2.936 2.323 24.123 1.00 96.50 162 ASN A CA 1
ATOM 1329 C C . ASN A 1 162 ? -1.792 2.270 23.096 1.00 96.50 162 ASN A C 1
ATOM 1331 O O . ASN A 1 162 ? -0.962 3.174 23.077 1.00 96.50 162 ASN A O 1
ATOM 1335 N N . THR A 1 163 ? -1.765 1.262 22.217 1.00 97.12 163 THR A N 1
ATOM 1336 C CA . THR A 1 163 ? -0.818 1.196 21.091 1.00 97.12 163 THR A CA 1
ATOM 1337 C C . THR A 1 163 ? -1.164 2.190 19.976 1.00 97.12 163 THR A C 1
ATOM 1339 O O . THR A 1 163 ? -0.257 2.734 19.352 1.00 97.12 163 THR A O 1
ATOM 1342 N N . LEU A 1 164 ? -2.449 2.466 19.725 1.00 97.75 164 LEU A N 1
ATOM 1343 C CA . LEU A 1 164 ? -2.885 3.355 18.638 1.00 97.75 164 LEU A CA 1
ATOM 1344 C C . LEU A 1 164 ? -2.744 4.848 18.963 1.00 97.75 164 LEU A C 1
ATOM 1346 O O . LEU A 1 164 ? -2.400 5.629 18.081 1.00 97.75 164 LEU A O 1
ATOM 1350 N N . ARG A 1 165 ? -2.988 5.261 20.211 1.00 96.88 165 ARG A N 1
ATOM 1351 C CA . ARG A 1 165 ? -2.997 6.680 20.620 1.00 96.88 165 ARG A CA 1
ATOM 1352 C C . ARG A 1 165 ? -1.747 7.478 20.225 1.00 96.88 165 ARG A C 1
ATOM 1354 O O . ARG A 1 165 ? -1.906 8.563 19.668 1.00 96.88 165 ARG A O 1
ATOM 1361 N N . PRO A 1 166 ? -0.512 6.981 20.437 1.00 96.38 166 PRO A N 1
ATOM 1362 C CA . PRO A 1 166 ? 0.689 7.697 20.005 1.00 96.38 166 PRO A CA 1
ATOM 1363 C C . PRO A 1 166 ? 0.723 7.960 18.495 1.00 96.38 166 PRO A C 1
ATOM 1365 O O . PRO A 1 166 ? 1.268 8.975 18.058 1.00 96.38 166 PRO A O 1
ATOM 1368 N N . LEU A 1 167 ? 0.102 7.084 17.698 1.00 96.19 167 LEU A N 1
ATOM 1369 C CA . LEU A 1 167 ? 0.101 7.184 16.242 1.00 96.19 167 LEU A CA 1
ATOM 1370 C C . LEU A 1 167 ? -0.739 8.359 15.729 1.00 96.19 167 LEU A C 1
ATOM 1372 O O . LEU A 1 167 ? -0.466 8.844 14.638 1.00 96.19 167 LEU A O 1
ATOM 1376 N N . ILE A 1 168 ? -1.686 8.884 16.515 1.00 95.75 168 ILE A N 1
ATOM 1377 C CA . ILE A 1 168 ? -2.498 10.066 16.154 1.00 95.75 168 ILE A CA 1
ATOM 1378 C C . ILE A 1 168 ? -1.610 11.284 15.865 1.00 95.75 168 ILE A C 1
ATOM 1380 O O . ILE A 1 168 ? -1.908 12.084 14.980 1.00 95.75 168 ILE A O 1
ATOM 1384 N N . ASN A 1 169 ? -0.495 11.409 16.588 1.00 92.38 169 ASN A N 1
ATOM 1385 C CA . ASN A 1 169 ? 0.450 12.514 16.428 1.00 92.38 169 ASN A CA 1
ATOM 1386 C C . ASN A 1 169 ? 1.613 12.185 15.477 1.00 92.38 169 ASN A C 1
ATOM 1388 O O . ASN A 1 169 ? 2.384 13.078 15.139 1.00 92.38 169 ASN A O 1
ATOM 1392 N N . GLN A 1 170 ? 1.754 10.922 15.063 1.00 90.62 170 GLN A N 1
ATOM 1393 C CA . GLN A 1 170 ? 2.839 10.445 14.194 1.00 90.62 170 GLN A CA 1
ATOM 1394 C C . GLN A 1 170 ? 2.376 10.148 12.767 1.00 90.62 170 GLN A C 1
ATOM 1396 O O . GLN A 1 170 ? 3.207 10.082 11.861 1.00 90.62 170 GLN A O 1
ATOM 1401 N N . VAL A 1 171 ? 1.072 9.934 12.563 1.00 89.62 171 VAL A N 1
ATOM 1402 C CA . VAL A 1 171 ? 0.512 9.595 11.258 1.00 89.62 171 VAL A CA 1
ATOM 1403 C C . VAL A 1 171 ? 0.864 10.682 10.250 1.00 89.62 171 VAL A C 1
ATOM 1405 O O . VAL A 1 171 ? 0.654 11.878 10.471 1.00 89.62 171 VAL A O 1
ATOM 1408 N N . ALA A 1 172 ? 1.452 10.248 9.140 1.00 83.12 172 ALA A N 1
ATOM 1409 C CA . ALA A 1 172 ? 1.806 11.140 8.059 1.00 83.12 172 ALA A CA 1
ATOM 1410 C C . ALA A 1 172 ? 0.542 11.724 7.414 1.00 83.12 172 ALA A C 1
ATOM 1412 O O . ALA A 1 172 ? -0.548 11.162 7.483 1.00 83.12 172 ALA A O 1
ATOM 1413 N N . ASP A 1 173 ? 0.711 12.861 6.749 1.00 84.31 173 ASP A N 1
ATOM 1414 C CA . ASP A 1 173 ? -0.366 13.638 6.137 1.00 84.31 173 ASP A CA 1
ATOM 1415 C C . ASP A 1 173 ? -0.860 13.013 4.810 1.00 84.31 173 ASP A C 1
ATOM 1417 O O . ASP A 1 173 ? -0.783 13.615 3.734 1.00 84.31 173 ASP A O 1
ATOM 1421 N N . TYR A 1 174 ? -1.307 11.755 4.889 1.00 86.06 174 TYR A N 1
ATOM 1422 C CA . TYR A 1 174 ? -1.907 10.969 3.815 1.00 86.06 174 TYR A CA 1
ATOM 1423 C C . TYR A 1 174 ? -3.297 10.481 4.251 1.00 86.06 174 TYR A C 1
ATOM 1425 O O . TYR A 1 174 ? -3.380 9.693 5.196 1.00 86.06 174 TYR A O 1
ATOM 1433 N N . PRO A 1 175 ? -4.374 10.833 3.524 1.00 89.31 175 PRO A N 1
ATOM 1434 C CA . PRO A 1 175 ? -5.740 10.453 3.900 1.00 89.31 175 PRO A CA 1
ATOM 1435 C C . PRO A 1 175 ? -5.967 8.945 4.085 1.00 89.31 175 PRO A C 1
ATOM 1437 O O . PRO A 1 175 ? -6.737 8.526 4.946 1.00 89.31 175 PRO A O 1
ATOM 1440 N N . ASN A 1 176 ? -5.247 8.113 3.327 1.00 88.62 176 ASN A N 1
ATOM 1441 C CA . ASN A 1 176 ? -5.305 6.658 3.482 1.00 88.62 176 ASN A CA 1
ATOM 1442 C C . ASN A 1 176 ? -4.799 6.204 4.861 1.00 88.62 176 ASN A C 1
ATOM 1444 O O . ASN A 1 176 ? -5.440 5.378 5.503 1.00 88.62 176 ASN A O 1
ATOM 1448 N N . ASP A 1 177 ? -3.663 6.746 5.308 1.00 92.12 177 ASP A N 1
ATOM 1449 C CA . ASP A 1 177 ? -3.012 6.342 6.561 1.00 92.12 177 ASP A CA 1
ATOM 1450 C C . ASP A 1 177 ? -3.826 6.844 7.763 1.00 92.12 177 ASP A C 1
ATOM 1452 O O . ASP A 1 177 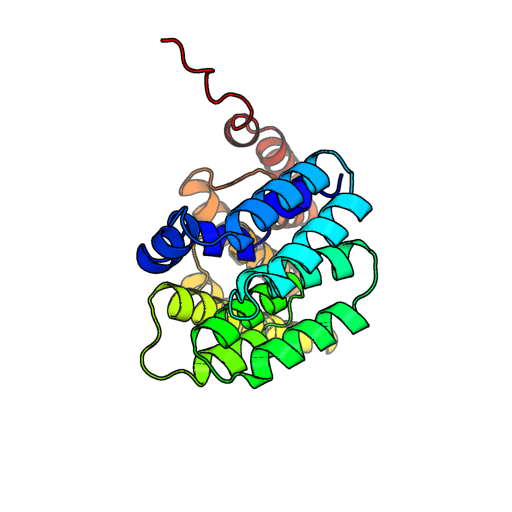? -4.024 6.122 8.740 1.00 92.12 177 ASP A O 1
ATOM 1456 N N . VAL A 1 178 ? -4.362 8.066 7.653 1.00 95.25 178 VAL A N 1
ATOM 1457 C CA . VAL A 1 178 ? -5.289 8.659 8.626 1.00 95.25 178 VAL A CA 1
ATOM 1458 C C . VAL A 1 178 ? -6.560 7.819 8.746 1.00 95.25 178 VAL A C 1
ATOM 1460 O O . VAL A 1 178 ? -6.954 7.465 9.855 1.00 95.25 178 VAL A O 1
ATOM 1463 N N . GLY A 1 179 ? -7.184 7.469 7.616 1.00 94.56 179 GLY A N 1
ATOM 1464 C CA . GLY A 1 179 ? -8.400 6.658 7.597 1.00 94.56 179 GLY A CA 1
ATOM 1465 C C . GLY A 1 179 ? -8.188 5.278 8.218 1.00 94.56 179 GLY A C 1
ATOM 1466 O O . GLY A 1 179 ? -9.006 4.835 9.015 1.00 94.56 179 GLY A O 1
ATOM 1467 N N . GLU A 1 180 ? -7.064 4.625 7.921 1.00 94.94 180 GLU A N 1
ATOM 1468 C CA . GLU A 1 180 ? -6.751 3.306 8.477 1.00 94.94 180 GLU A CA 1
ATOM 1469 C C . GLU A 1 180 ? -6.488 3.339 9.992 1.00 94.94 180 GLU A C 1
ATOM 1471 O O . GLU A 1 180 ? -6.929 2.445 10.721 1.00 94.94 180 GLU A O 1
ATOM 1476 N N . LEU A 1 181 ? -5.815 4.381 10.495 1.00 97.75 181 LEU A N 1
ATOM 1477 C CA . LEU A 1 181 ? -5.688 4.597 11.938 1.00 97.75 181 LEU A CA 1
ATOM 1478 C C . LEU A 1 181 ? -7.058 4.848 12.581 1.00 97.75 181 LEU A C 1
ATOM 1480 O O . LEU A 1 181 ? -7.359 4.253 13.616 1.00 97.75 181 LEU A O 1
ATOM 1484 N N . ALA A 1 182 ? -7.893 5.690 11.970 1.00 98.06 182 ALA A N 1
ATOM 1485 C CA . ALA A 1 182 ? -9.222 6.013 12.480 1.00 98.06 182 ALA A CA 1
ATOM 1486 C C . ALA A 1 182 ? -10.136 4.775 12.549 1.00 98.06 182 ALA A C 1
ATOM 1488 O O . ALA A 1 182 ? -10.784 4.557 13.571 1.00 98.06 182 ALA A O 1
ATOM 1489 N N . GLU A 1 183 ? -10.132 3.909 11.531 1.00 97.75 183 GLU A N 1
ATOM 1490 C CA . GLU A 1 183 ? -10.860 2.630 11.563 1.00 97.75 183 GLU A CA 1
ATOM 1491 C C . GLU A 1 183 ? -10.420 1.754 12.744 1.00 97.75 183 GLU A C 1
ATOM 1493 O O . GLU A 1 183 ? -11.244 1.208 13.482 1.00 97.75 183 GLU A O 1
ATOM 1498 N N . LYS A 1 184 ? -9.107 1.645 12.976 1.00 97.50 184 LYS A N 1
ATOM 1499 C CA . LYS A 1 184 ? -8.571 0.863 14.098 1.00 97.50 184 LYS A CA 1
ATOM 1500 C C . LYS A 1 184 ? -8.912 1.505 15.449 1.00 97.50 184 LYS A C 1
ATOM 1502 O O . LYS A 1 184 ? -9.206 0.781 16.399 1.00 97.50 184 LYS A O 1
ATOM 1507 N N . LEU A 1 185 ? -8.945 2.835 15.542 1.00 98.12 185 LEU A N 1
ATOM 1508 C CA . LEU A 1 185 ? -9.410 3.539 16.741 1.00 98.12 185 LEU A CA 1
ATOM 1509 C C . LEU A 1 185 ? -10.882 3.220 17.038 1.00 98.12 185 LEU A C 1
ATOM 1511 O O . LEU A 1 185 ? -11.182 2.850 18.176 1.00 98.12 185 LEU A O 1
ATOM 1515 N N . VAL A 1 186 ? -11.764 3.237 16.031 1.00 98.06 186 VAL A N 1
ATOM 1516 C CA . VAL A 1 186 ? -13.168 2.798 16.169 1.00 98.06 186 VAL A CA 1
ATOM 1517 C C . VAL A 1 186 ? -13.247 1.362 16.686 1.00 98.06 186 VAL A C 1
ATOM 1519 O O . VAL A 1 186 ? -13.938 1.112 17.673 1.00 98.06 186 VAL A O 1
ATOM 1522 N N . ASN A 1 187 ? -12.478 0.438 16.102 1.00 96.38 187 ASN A N 1
ATOM 1523 C CA . ASN A 1 187 ? -12.447 -0.967 16.528 1.00 96.38 187 ASN A CA 1
ATOM 1524 C C . ASN A 1 187 ? -11.950 -1.157 17.973 1.00 96.38 187 ASN A C 1
ATOM 1526 O O . ASN A 1 187 ? -12.315 -2.132 18.625 1.00 96.38 187 ASN A O 1
ATOM 1530 N N . SER A 1 188 ? -11.144 -0.226 18.491 1.00 97.25 188 SER A N 1
ATOM 1531 C CA . SER A 1 188 ? -10.685 -0.209 19.889 1.00 97.25 188 SER A CA 1
ATOM 1532 C C . SER A 1 188 ? -11.663 0.474 20.864 1.00 97.25 188 SER A C 1
ATOM 1534 O O . SER A 1 188 ? -11.399 0.538 22.067 1.00 97.25 188 SER A O 1
ATOM 1536 N N . GLY A 1 189 ? -12.777 1.015 20.357 1.00 96.38 189 GLY A N 1
ATOM 1537 C CA . GLY A 1 189 ? -13.756 1.794 21.120 1.00 96.38 189 GLY A CA 1
ATOM 1538 C C . GLY A 1 189 ? -13.404 3.278 21.293 1.00 96.38 189 GLY A C 1
ATOM 1539 O O . GLY A 1 189 ? -14.077 3.975 22.043 1.00 96.38 189 GLY A O 1
ATOM 1540 N N . ALA A 1 190 ? -12.366 3.783 20.624 1.00 97.25 190 ALA A N 1
ATOM 1541 C CA . ALA A 1 190 ? -11.933 5.183 20.676 1.00 97.25 190 ALA A CA 1
ATOM 1542 C C . ALA A 1 190 ? -12.591 6.025 19.564 1.00 97.25 190 ALA A C 1
ATOM 1544 O O . ALA A 1 190 ? -11.912 6.608 18.719 1.00 97.25 190 ALA A O 1
ATOM 1545 N N . GLN A 1 191 ? -13.926 6.049 19.531 1.00 97.81 191 GLN A N 1
ATOM 1546 C CA . GLN A 1 191 ? -14.696 6.651 18.431 1.00 97.81 191 GLN A CA 1
ATOM 1547 C C . GLN A 1 191 ? -14.505 8.173 18.329 1.00 97.81 191 GLN A C 1
ATOM 1549 O O . GLN A 1 191 ? -14.299 8.683 17.230 1.00 97.81 191 GLN A O 1
ATOM 1554 N N . ASP A 1 192 ? -14.492 8.886 19.459 1.00 97.75 192 ASP A N 1
ATOM 1555 C CA . ASP A 1 192 ? -14.288 10.343 19.484 1.00 97.75 192 ASP A CA 1
ATOM 1556 C C . ASP A 1 192 ? -12.894 10.733 18.973 1.00 97.75 192 ASP A C 1
ATOM 1558 O O . ASP A 1 192 ? -12.744 11.679 18.201 1.00 97.75 192 ASP A O 1
ATOM 1562 N N . GLU A 1 193 ? -11.867 9.956 19.340 1.00 98.12 193 GLU A N 1
ATOM 1563 C CA . GLU A 1 193 ? -10.495 10.149 18.853 1.00 98.12 193 GLU A CA 1
ATOM 1564 C C . GLU A 1 193 ? -10.408 9.915 17.336 1.00 98.12 193 GLU A C 1
ATOM 1566 O O . GLU A 1 193 ? -9.736 10.671 16.632 1.00 98.12 193 GLU A O 1
ATOM 1571 N N . ALA A 1 194 ? -11.113 8.899 16.823 1.00 98.19 194 ALA A N 1
ATOM 1572 C CA . ALA A 1 194 ? -11.183 8.610 15.392 1.00 98.19 194 ALA A CA 1
ATOM 1573 C C . ALA A 1 194 ? -11.856 9.745 14.603 1.00 98.19 194 ALA A C 1
ATOM 1575 O O . ALA A 1 194 ? -11.346 10.155 13.559 1.00 98.19 194 ALA A O 1
ATOM 1576 N N . LEU A 1 195 ? -12.977 10.272 15.110 1.00 98.00 195 LEU A N 1
ATOM 1577 C CA . LEU A 1 195 ? -13.696 11.384 14.486 1.00 98.00 195 LEU A CA 1
ATOM 1578 C C . LEU A 1 195 ? -12.859 12.658 14.474 1.00 98.00 195 LEU A C 1
ATOM 1580 O O . LEU A 1 195 ? -12.677 13.249 13.413 1.00 98.00 195 LEU A O 1
ATOM 1584 N N . HIS A 1 196 ? -12.281 13.032 15.615 1.00 97.44 196 HIS A N 1
ATOM 1585 C CA . HIS A 1 196 ? -11.433 14.216 15.706 1.00 97.44 196 HIS A CA 1
ATOM 1586 C C . HIS A 1 196 ? -10.210 14.119 14.777 1.00 97.44 196 HIS A C 1
ATOM 1588 O O . HIS A 1 196 ? -9.821 15.102 14.143 1.00 97.44 196 HIS A O 1
ATOM 1594 N N . LEU A 1 197 ? -9.607 12.930 14.653 1.00 97.50 197 LEU A N 1
ATOM 1595 C CA . LEU A 1 197 ? -8.509 12.685 13.716 1.00 97.50 197 LEU A CA 1
ATOM 1596 C C . LEU A 1 197 ? -8.937 12.930 12.257 1.00 97.50 197 LEU A C 1
ATOM 1598 O O . LEU A 1 197 ? -8.231 13.626 11.525 1.00 97.50 197 LEU A O 1
ATOM 1602 N N . ILE A 1 198 ? -10.088 12.390 11.851 1.00 96.56 198 ILE A N 1
ATOM 1603 C CA . ILE A 1 198 ? -10.655 12.575 10.507 1.00 96.56 198 ILE A CA 1
ATOM 1604 C C . ILE A 1 198 ? -10.995 14.045 10.244 1.00 96.56 198 ILE A C 1
ATOM 1606 O O . ILE A 1 198 ? -10.621 14.589 9.208 1.00 96.56 198 ILE A O 1
ATOM 1610 N N . GLU A 1 199 ? -11.670 14.710 11.177 1.00 95.06 199 GLU A N 1
ATOM 1611 C CA . GLU A 1 199 ? -12.065 16.116 11.046 1.00 95.06 199 GLU A CA 1
ATOM 1612 C C . GLU A 1 199 ? -10.842 17.024 10.901 1.00 95.06 199 GLU A C 1
ATOM 1614 O O . GLU A 1 199 ? -10.804 17.885 10.018 1.00 95.06 199 GLU A O 1
ATOM 1619 N N . LYS A 1 200 ? -9.796 16.774 11.698 1.00 94.88 200 LYS A N 1
ATOM 1620 C CA . LYS A 1 200 ? -8.515 17.477 11.588 1.00 94.88 200 LYS A CA 1
ATOM 1621 C C . LYS A 1 200 ? -7.851 17.259 10.231 1.00 94.88 200 LYS A C 1
ATOM 1623 O O . LYS A 1 200 ? -7.197 18.175 9.738 1.00 94.88 200 LYS A O 1
ATOM 1628 N N . ASP A 1 201 ? -7.956 16.071 9.638 1.00 93.88 201 ASP A N 1
ATOM 1629 C CA . ASP A 1 201 ? -7.382 15.819 8.315 1.00 93.88 201 ASP A CA 1
ATOM 1630 C C . ASP A 1 201 ? -8.165 16.517 7.201 1.00 93.88 201 ASP A C 1
ATOM 1632 O O . ASP A 1 201 ? -7.568 17.207 6.373 1.00 93.88 201 ASP A O 1
ATOM 1636 N N . LEU A 1 202 ? -9.498 16.431 7.238 1.00 91.56 202 LEU A N 1
ATOM 1637 C CA . LEU A 1 202 ? -10.388 17.097 6.283 1.00 91.56 202 LEU A CA 1
ATOM 1638 C C . LEU A 1 202 ? -10.255 18.626 6.327 1.00 91.56 202 LEU A C 1
ATOM 1640 O O . LEU A 1 202 ? -10.280 19.272 5.279 1.00 91.56 202 LEU A O 1
ATOM 1644 N N . ALA A 1 203 ? -10.026 19.209 7.508 1.00 91.62 203 ALA A N 1
ATOM 1645 C CA . ALA A 1 203 ? -9.801 20.647 7.671 1.00 91.62 203 ALA A CA 1
ATOM 1646 C C . ALA A 1 203 ? -8.554 21.168 6.928 1.00 91.62 203 ALA A C 1
ATOM 1648 O O . ALA A 1 203 ? -8.458 22.360 6.642 1.00 91.62 203 ALA A O 1
ATOM 1649 N N . LYS A 1 204 ? -7.604 20.292 6.572 1.00 88.50 204 LYS A N 1
ATOM 1650 C CA . LYS A 1 204 ? -6.422 20.658 5.769 1.00 88.50 204 LYS A CA 1
ATOM 1651 C C . LYS A 1 204 ? -6.720 20.742 4.267 1.00 88.50 204 LYS A C 1
ATOM 1653 O O . LYS A 1 204 ? -5.805 21.011 3.486 1.00 88.50 204 LYS A O 1
ATOM 1658 N N . GLY A 1 205 ? -7.957 20.469 3.857 1.00 83.44 205 GLY A N 1
ATOM 1659 C CA . GLY A 1 205 ? -8.382 20.432 2.465 1.00 83.44 205 GLY A CA 1
ATOM 1660 C C . GLY A 1 205 ? -8.131 19.090 1.773 1.00 83.44 205 GLY A C 1
ATOM 1661 O O . GLY A 1 205 ? -7.453 18.190 2.274 1.00 83.44 205 GLY A O 1
ATOM 1662 N N . THR A 1 206 ? -8.703 18.959 0.578 1.00 73.25 206 THR A N 1
ATOM 1663 C CA . THR A 1 206 ? -8.726 17.708 -0.185 1.00 73.25 206 THR A CA 1
ATOM 1664 C C . THR A 1 206 ? -7.362 17.367 -0.785 1.00 73.25 206 THR A C 1
ATOM 1666 O O . THR A 1 206 ? -6.780 18.163 -1.527 1.00 73.25 206 THR A O 1
ATOM 1669 N N . LYS A 1 207 ? -6.875 16.146 -0.539 1.00 73.69 207 LYS A N 1
ATOM 1670 C CA . LYS A 1 207 ? -5.611 15.626 -1.081 1.00 73.69 207 LYS A CA 1
ATOM 1671 C C . LYS A 1 207 ? -5.849 14.322 -1.830 1.00 73.69 207 LYS A C 1
ATOM 1673 O O . LYS A 1 207 ? -6.373 13.361 -1.284 1.00 73.69 207 LYS A O 1
ATOM 1678 N N . GLY A 1 208 ? -5.394 14.246 -3.077 1.00 74.56 208 GLY A N 1
ATOM 1679 C CA . GLY A 1 208 ? -5.544 13.026 -3.875 1.00 74.56 208 GLY A CA 1
ATOM 1680 C C . GLY A 1 208 ? -6.949 12.875 -4.461 1.00 74.56 208 GLY A C 1
ATOM 1681 O O . GLY A 1 208 ? -7.503 13.844 -4.969 1.00 74.56 208 GLY A O 1
ATOM 1682 N N . SER A 1 209 ? -7.470 11.650 -4.486 1.00 78.44 209 SER A N 1
ATOM 1683 C CA . SER A 1 209 ? -8.797 11.319 -5.021 1.00 78.44 209 SER A CA 1
ATOM 1684 C C . SER A 1 209 ? -9.733 10.846 -3.908 1.00 78.44 209 SER A C 1
ATOM 1686 O O . SER A 1 209 ? -9.266 10.487 -2.830 1.00 78.44 209 SER A O 1
ATOM 1688 N N . VAL A 1 210 ? -11.036 10.750 -4.185 1.00 80.75 210 VAL A N 1
ATOM 1689 C CA . VAL A 1 210 ? -12.032 10.220 -3.231 1.00 80.75 210 VAL A CA 1
ATOM 1690 C C . VAL A 1 210 ? -11.654 8.833 -2.700 1.00 80.75 210 VAL A C 1
ATOM 1692 O O . VAL A 1 210 ? -11.848 8.539 -1.525 1.00 80.75 210 VAL A O 1
ATOM 1695 N N . GLY A 1 211 ? -11.022 7.995 -3.530 1.00 80.88 211 GLY A N 1
ATOM 1696 C CA . GLY A 1 211 ? -10.574 6.661 -3.125 1.00 80.88 211 GLY A CA 1
ATOM 1697 C C . GLY A 1 211 ? -9.545 6.683 -1.991 1.00 80.88 211 GLY A C 1
ATOM 1698 O O . GLY A 1 211 ? -9.443 5.712 -1.252 1.00 80.88 211 GLY A O 1
ATOM 1699 N N . ASN A 1 212 ? -8.824 7.794 -1.811 1.00 84.56 212 ASN A N 1
ATOM 1700 C CA . ASN A 1 212 ? -7.875 7.965 -0.712 1.00 84.56 212 ASN A CA 1
ATOM 1701 C C . ASN A 1 212 ? -8.546 8.210 0.644 1.00 84.56 212 ASN A C 1
ATOM 1703 O O . ASN A 1 212 ? -7.908 8.066 1.681 1.00 84.56 212 ASN A O 1
ATOM 1707 N N . TYR A 1 213 ? -9.824 8.575 0.633 1.00 90.00 213 TYR A N 1
ATOM 1708 C CA . TYR A 1 213 ? -10.620 8.826 1.825 1.00 90.00 213 TYR A CA 1
ATOM 1709 C C . TYR A 1 213 ? -11.543 7.650 2.164 1.00 90.00 213 TYR A C 1
ATOM 1711 O O . TYR A 1 213 ? -12.410 7.784 3.022 1.00 90.00 213 TYR A O 1
ATOM 1719 N N . ALA A 1 214 ? -11.354 6.479 1.542 1.00 90.75 214 ALA A N 1
ATOM 1720 C CA . ALA A 1 214 ? -12.168 5.293 1.809 1.00 90.75 214 ALA A CA 1
ATOM 1721 C C . ALA A 1 214 ? -12.262 4.977 3.313 1.00 90.75 214 ALA A C 1
ATOM 1723 O O . ALA A 1 214 ? -13.358 4.739 3.812 1.00 90.75 214 ALA A O 1
ATOM 1724 N N . GLY A 1 215 ? -11.154 5.089 4.056 1.00 93.31 215 GLY A N 1
ATOM 1725 C CA . GLY A 1 215 ? -11.182 4.859 5.503 1.00 93.31 215 GLY A CA 1
ATOM 1726 C C . GLY A 1 215 ? -11.962 5.908 6.298 1.00 93.31 215 GLY A C 1
ATOM 1727 O O . GLY A 1 215 ? -12.619 5.582 7.281 1.00 93.31 215 GLY A O 1
ATOM 1728 N N . HIS A 1 216 ? -11.990 7.159 5.828 1.00 95.62 216 HIS A N 1
ATOM 1729 C CA . HIS A 1 216 ? -12.832 8.196 6.431 1.00 95.62 216 HIS A CA 1
ATOM 1730 C C . HIS A 1 216 ? -14.317 7.877 6.219 1.00 95.62 216 HIS A C 1
ATOM 1732 O O . HIS A 1 216 ? -15.113 7.945 7.153 1.00 95.62 216 HIS A O 1
ATOM 1738 N N . ILE A 1 217 ? -14.675 7.478 4.994 1.00 94.38 217 ILE A N 1
ATOM 1739 C CA . ILE A 1 217 ? -16.037 7.072 4.617 1.00 94.38 217 ILE A CA 1
ATOM 1740 C C . ILE A 1 217 ? -16.485 5.877 5.464 1.00 94.38 217 ILE A C 1
ATOM 1742 O O . ILE A 1 217 ? -17.594 5.884 5.996 1.00 94.38 217 ILE A O 1
ATOM 1746 N N . ASN A 1 218 ? -15.619 4.875 5.627 1.00 95.88 218 ASN A N 1
ATOM 1747 C CA . ASN A 1 218 ? -15.901 3.691 6.433 1.00 95.88 218 ASN A CA 1
ATOM 1748 C C . ASN A 1 218 ? -16.176 4.054 7.895 1.00 95.88 218 ASN A C 1
ATOM 1750 O O . ASN A 1 218 ? -17.170 3.592 8.452 1.00 95.88 218 ASN A O 1
ATOM 1754 N N . VAL A 1 219 ? -15.352 4.919 8.497 1.00 97.94 219 VAL A N 1
ATOM 1755 C CA . VAL A 1 219 ? -15.566 5.394 9.873 1.00 97.94 219 VAL A CA 1
ATOM 1756 C C . VAL A 1 219 ? -16.870 6.175 9.995 1.00 97.94 219 VAL A C 1
ATOM 1758 O O . VAL A 1 219 ? -17.655 5.901 10.900 1.00 97.94 219 VAL A O 1
ATOM 1761 N N . PHE A 1 220 ? -17.157 7.102 9.078 1.00 97.56 220 PHE A N 1
ATOM 1762 C CA . PHE A 1 220 ? -18.425 7.828 9.107 1.00 97.56 220 PHE A CA 1
ATOM 1763 C C . PHE A 1 220 ? -19.628 6.887 9.009 1.00 97.56 220 PHE A C 1
ATOM 1765 O O . PHE A 1 220 ? -20.557 7.017 9.801 1.00 97.56 220 PHE A O 1
ATOM 1772 N N . ASN A 1 221 ? -19.602 5.902 8.111 1.00 96.38 221 ASN A N 1
ATOM 1773 C CA . ASN A 1 221 ? -20.675 4.915 7.997 1.00 96.38 221 ASN A CA 1
ATOM 1774 C C . ASN A 1 221 ? -20.815 4.058 9.263 1.00 96.38 221 ASN A C 1
ATOM 1776 O O . ASN A 1 221 ? -21.928 3.882 9.752 1.00 96.38 221 ASN A O 1
ATOM 1780 N N . ALA A 1 222 ? -19.702 3.571 9.822 1.00 96.69 222 ALA A N 1
ATOM 1781 C CA . ALA A 1 222 ? -19.699 2.762 11.044 1.00 96.69 222 ALA A CA 1
ATOM 1782 C C . ALA A 1 222 ? -20.272 3.514 12.258 1.00 96.69 222 ALA A C 1
ATOM 1784 O O . ALA A 1 222 ? -20.827 2.896 13.162 1.00 96.69 222 ALA A O 1
ATOM 1785 N N . LEU A 1 223 ? -20.162 4.845 12.261 1.00 97.44 223 LEU A N 1
ATOM 1786 C CA . LEU A 1 223 ? -20.653 5.724 13.323 1.00 97.44 223 LEU A CA 1
ATOM 1787 C C . LEU A 1 223 ? -22.006 6.384 12.990 1.00 97.44 223 LEU A C 1
ATOM 1789 O O . LEU A 1 223 ? -22.413 7.321 13.672 1.00 97.44 223 LEU A O 1
ATOM 1793 N N . GLY A 1 224 ? -22.700 5.940 11.934 1.00 97.25 224 GLY A N 1
ATOM 1794 C CA . GLY A 1 224 ? -24.019 6.462 11.547 1.00 97.25 224 GLY A CA 1
ATOM 1795 C C . GLY A 1 224 ? -24.013 7.867 10.926 1.00 97.25 224 GLY A C 1
ATOM 1796 O O . GLY A 1 224 ? -25.063 8.483 10.750 1.00 97.25 224 GLY A O 1
ATOM 1797 N N . ARG A 1 225 ? -22.842 8.393 10.558 1.00 97.31 225 ARG A N 1
ATOM 1798 C CA . ARG A 1 225 ? -22.632 9.727 9.970 1.00 97.31 225 ARG A CA 1
ATOM 1799 C C . ARG A 1 225 ? -22.757 9.707 8.443 1.00 97.31 225 ARG A C 1
ATOM 1801 O O . ARG A 1 225 ? -21.895 10.202 7.715 1.00 97.31 225 ARG A O 1
ATOM 1808 N N . TYR A 1 226 ? -23.859 9.154 7.942 1.00 95.88 226 TYR A N 1
ATOM 1809 C CA . TYR A 1 226 ? -24.073 8.920 6.507 1.00 95.88 226 TYR A CA 1
ATOM 1810 C C . TYR A 1 226 ? -24.049 10.200 5.660 1.00 95.88 226 TYR A C 1
ATOM 1812 O O . TYR A 1 226 ? -23.585 10.176 4.523 1.00 95.88 226 TYR A O 1
ATO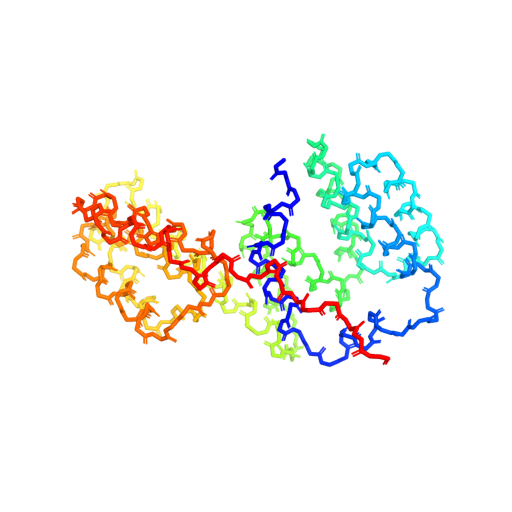M 1820 N N . ALA A 1 227 ? -24.494 11.334 6.213 1.00 95.06 227 ALA A N 1
ATOM 1821 C CA . ALA A 1 227 ? -24.434 12.622 5.523 1.00 95.06 227 ALA A CA 1
ATOM 1822 C C . ALA A 1 227 ? -22.984 13.064 5.250 1.00 95.06 227 ALA A C 1
ATOM 1824 O O . ALA A 1 227 ? -22.671 13.503 4.146 1.00 95.06 227 ALA A O 1
ATOM 1825 N N . GLN A 1 228 ? -22.081 12.883 6.221 1.00 93.75 228 GLN A N 1
ATOM 1826 C CA . GLN A 1 228 ? -20.657 13.206 6.068 1.00 93.75 228 GLN A CA 1
ATOM 1827 C C . GLN A 1 228 ? -19.981 12.245 5.080 1.00 93.75 228 GLN A C 1
ATOM 1829 O O . GLN A 1 228 ? -19.234 12.685 4.209 1.00 93.75 228 GLN A O 1
ATOM 1834 N N . ALA A 1 229 ? -20.309 10.949 5.151 1.00 93.19 229 ALA A N 1
ATOM 1835 C CA . ALA A 1 229 ? -19.848 9.959 4.178 1.00 93.19 229 ALA A CA 1
ATOM 1836 C C . ALA A 1 229 ? -20.294 10.307 2.745 1.00 93.19 229 ALA A C 1
ATOM 1838 O O . ALA A 1 229 ? -19.478 10.313 1.824 1.00 93.19 229 ALA A O 1
ATOM 1839 N N . SER A 1 230 ? -21.573 10.654 2.559 1.00 91.56 230 SER A N 1
ATOM 1840 C CA . SER A 1 230 ? -22.135 11.045 1.262 1.00 91.56 230 SER A CA 1
ATOM 1841 C C . SER A 1 230 ? -21.515 12.336 0.729 1.00 91.56 230 SER A C 1
ATOM 1843 O O . SER A 1 230 ? -21.162 12.403 -0.448 1.00 91.56 230 SER A O 1
ATOM 1845 N N . SER A 1 231 ? -21.311 13.335 1.593 1.00 89.75 231 SER A N 1
ATOM 1846 C CA . SER A 1 231 ? -20.634 14.579 1.223 1.00 89.75 231 SER A CA 1
ATOM 1847 C C . SER A 1 231 ? -19.231 14.313 0.686 1.00 89.75 231 SER A C 1
ATOM 1849 O O . SER A 1 231 ? -18.858 14.882 -0.332 1.00 89.75 231 SER A O 1
ATOM 1851 N N . LEU A 1 232 ? -18.467 13.424 1.328 1.00 86.31 232 LEU A N 1
ATOM 1852 C CA . LEU A 1 232 ? -17.101 13.109 0.906 1.00 86.31 232 LEU A CA 1
ATOM 1853 C C . LEU A 1 232 ? -17.060 12.350 -0.427 1.00 86.31 232 LEU A C 1
ATOM 1855 O O . LEU A 1 232 ? -16.156 12.552 -1.229 1.00 86.31 232 LEU A O 1
ATOM 1859 N N . ILE A 1 233 ? -18.054 11.496 -0.684 1.00 86.31 233 ILE A N 1
ATOM 1860 C CA . ILE A 1 233 ? -18.191 10.779 -1.960 1.00 86.31 233 ILE A CA 1
ATOM 1861 C C . ILE A 1 233 ? -18.525 11.745 -3.102 1.00 86.31 233 ILE A C 1
ATOM 1863 O O . ILE A 1 233 ? -17.993 11.607 -4.204 1.00 86.31 233 ILE A O 1
ATOM 1867 N N . ASN A 1 234 ? -19.407 12.707 -2.833 1.00 85.06 234 ASN A N 1
ATOM 1868 C CA . ASN A 1 234 ? -19.966 13.613 -3.833 1.00 85.06 234 ASN A CA 1
ATOM 1869 C C . ASN A 1 234 ? -19.192 14.927 -3.982 1.00 85.06 234 ASN A C 1
ATOM 1871 O O . ASN A 1 234 ? -19.580 15.762 -4.799 1.00 85.06 234 ASN A O 1
ATOM 1875 N N . ASP A 1 235 ? -18.123 15.130 -3.211 1.00 79.62 235 ASP A N 1
ATOM 1876 C CA . ASP A 1 235 ? -17.363 16.372 -3.249 1.00 79.62 235 ASP A CA 1
ATOM 1877 C C . ASP A 1 235 ? -16.731 16.572 -4.653 1.00 79.62 235 ASP A C 1
ATOM 1879 O O . ASP A 1 235 ? -15.926 15.747 -5.124 1.00 79.62 235 ASP A O 1
ATOM 1883 N N . PRO A 1 236 ? -17.090 17.669 -5.356 1.00 70.25 236 PRO A N 1
ATOM 1884 C CA . PRO A 1 236 ? -16.591 17.974 -6.693 1.00 70.25 236 PRO A CA 1
ATOM 1885 C C . PRO A 1 236 ? -15.063 18.052 -6.772 1.00 70.25 236 PRO A C 1
ATOM 1887 O O . PRO A 1 236 ? -14.489 17.746 -7.824 1.00 70.25 236 PRO A O 1
ATOM 1890 N N . HIS A 1 237 ? -14.385 18.407 -5.675 1.00 72.06 237 HIS A N 1
ATOM 1891 C CA . HIS A 1 237 ? -12.928 18.501 -5.618 1.00 72.06 237 HIS A CA 1
ATOM 1892 C C . HIS A 1 237 ? -12.241 17.152 -5.876 1.00 72.06 237 HIS A C 1
ATOM 1894 O O . HIS A 1 237 ? -11.145 17.122 -6.440 1.00 72.06 237 HIS A O 1
ATOM 1900 N N . TYR A 1 238 ? -12.900 16.026 -5.581 1.00 65.00 238 TYR A N 1
ATOM 1901 C CA . TYR A 1 238 ? -12.373 14.694 -5.897 1.00 65.00 238 TYR A CA 1
ATOM 1902 C C . TYR A 1 238 ? -12.668 14.225 -7.328 1.00 65.00 238 TYR A C 1
ATOM 1904 O O . TYR A 1 238 ? -11.999 13.314 -7.828 1.00 65.00 238 TYR A O 1
ATOM 1912 N N . SER A 1 239 ? -13.639 14.849 -8.000 1.00 53.53 239 SER A N 1
ATOM 1913 C CA . SER A 1 239 ? -14.074 14.510 -9.362 1.00 53.53 239 SER A CA 1
ATOM 1914 C C . SER A 1 239 ? -13.252 15.220 -10.447 1.00 53.53 239 SER A C 1
ATOM 1916 O O . SER A 1 239 ? -13.165 14.749 -11.585 1.00 53.53 239 SER A O 1
ATOM 1918 N N . ASN A 1 240 ? -12.593 16.334 -10.108 1.00 40.59 240 ASN A N 1
ATOM 1919 C CA . ASN A 1 240 ? -12.112 17.297 -11.100 1.00 40.59 240 ASN A CA 1
ATOM 1920 C C . ASN A 1 240 ? -10.689 17.072 -11.659 1.00 40.59 240 ASN A C 1
ATOM 1922 O O . ASN A 1 240 ? -10.094 17.977 -12.235 1.00 40.59 240 ASN A O 1
ATOM 1926 N N . LYS A 1 241 ? -10.130 15.854 -11.581 1.00 42.88 241 LYS A N 1
ATOM 1927 C CA . LYS A 1 241 ? -8.875 15.509 -12.297 1.00 42.88 241 LYS A CA 1
ATOM 1928 C C . LYS A 1 241 ? -9.081 14.976 -13.724 1.00 42.88 241 LYS A C 1
ATOM 1930 O O . LYS A 1 241 ? -8.118 14.542 -14.351 1.00 42.88 241 LYS A O 1
ATOM 1935 N N . ARG A 1 242 ? -10.309 15.004 -14.262 1.00 36.84 242 ARG A N 1
ATOM 1936 C CA . ARG A 1 242 ? -10.588 14.649 -15.672 1.00 36.84 242 ARG A CA 1
ATOM 1937 C C . ARG A 1 242 ? -10.500 15.816 -16.658 1.00 36.84 242 ARG A C 1
ATOM 1939 O O . ARG A 1 242 ? -10.675 15.588 -17.849 1.00 36.84 242 ARG A O 1
ATOM 1946 N N . GLN A 1 243 ? -10.201 17.029 -16.205 1.00 32.84 243 GLN A N 1
ATOM 1947 C CA . GLN A 1 243 ? -10.037 18.181 -17.090 1.00 32.84 243 GLN A CA 1
ATOM 1948 C C . GLN A 1 243 ? -8.737 18.916 -16.759 1.00 32.84 243 GLN A C 1
ATOM 1950 O O . GLN A 1 243 ? -8.735 19.980 -16.155 1.00 32.84 243 GLN A O 1
ATOM 1955 N N . GLN A 1 244 ? -7.604 18.343 -17.173 1.00 28.84 244 GLN A N 1
ATOM 1956 C CA . GLN A 1 244 ? -6.533 19.223 -17.633 1.00 28.84 244 GLN A CA 1
ATOM 1957 C C . GLN A 1 244 ? -6.976 19.748 -19.006 1.00 28.84 244 GLN A C 1
ATOM 1959 O O . GLN A 1 244 ? -7.336 18.928 -19.859 1.00 28.84 244 GLN A O 1
ATOM 1964 N N . PRO A 1 245 ? -7.029 21.072 -19.225 1.00 34.47 245 PRO A N 1
ATOM 1965 C CA . PRO A 1 245 ? -7.356 21.614 -20.533 1.00 34.47 245 PRO A CA 1
ATOM 1966 C C . PRO A 1 245 ? -6.355 21.083 -21.563 1.00 34.47 245 PRO A C 1
ATOM 1968 O O . PRO A 1 245 ? -5.149 21.041 -21.317 1.00 34.47 245 PRO A O 1
ATOM 1971 N N . ARG A 1 246 ? -6.872 20.651 -22.719 1.00 37.12 246 ARG A N 1
ATOM 1972 C CA . ARG A 1 246 ? -6.053 20.468 -23.918 1.00 37.12 246 ARG A CA 1
ATOM 1973 C C . ARG A 1 246 ? -5.347 21.796 -24.179 1.00 37.12 246 ARG A C 1
ATOM 1975 O O . ARG A 1 246 ? -6.017 22.820 -24.297 1.00 37.12 246 ARG A O 1
ATOM 1982 N N . ASN A 1 247 ? -4.021 21.759 -24.249 1.00 34.12 247 ASN A N 1
ATOM 1983 C CA . ASN A 1 247 ? -3.225 22.862 -24.767 1.00 34.12 247 ASN A CA 1
ATOM 1984 C C . ASN A 1 247 ? -3.788 23.296 -26.132 1.00 34.12 247 ASN A C 1
ATOM 1986 O O . ASN A 1 247 ? -3.791 22.502 -27.069 1.00 34.12 247 ASN A O 1
ATOM 1990 N N . ASN A 1 248 ? -4.229 24.548 -26.214 1.00 34.38 248 ASN A N 1
ATOM 1991 C CA . ASN A 1 248 ? -4.029 25.417 -27.373 1.00 34.38 248 ASN A CA 1
ATOM 1992 C C . ASN A 1 248 ? -2.959 26.411 -26.874 1.00 34.38 248 ASN A C 1
ATOM 1994 O O . ASN A 1 248 ? -3.114 26.924 -25.767 1.00 34.38 248 ASN A O 1
ATOM 1998 N N . VAL A 1 249 ? -1.825 26.666 -27.521 1.00 38.97 249 VAL A N 1
ATOM 1999 C CA . VAL A 1 249 ? -1.491 26.822 -28.944 1.00 38.97 249 VAL A CA 1
ATOM 2000 C C . VAL A 1 249 ? -0.063 26.322 -29.165 1.00 38.97 249 VAL A C 1
ATOM 2002 O O . VAL A 1 249 ? 0.750 26.482 -28.226 1.00 38.97 249 VAL A O 1
#

Organism: Proteus mirabilis (NCBI:txid584)

Sequence (249 aa):
MLIQQGKNSQAEQLVAKQPASLRQKLTANTDPSERLRRDAQKALENGHRTQARQLLTQAQRKNPQNNWVYLDLARLMIAEGDKTQADQLILQLERRQTRDANYIAALFYVEQKQWDKVFTLLNSQPQQTEAEKALLERARFYRQLTQAERYYKTGNLVAMRNTLRPLINQVADYPNDVGELAEKLVNSGAQDEALHLIEKDLAKGTKGSVGNYAGHINVFNALGRYAQASSLINDPHYSNKRQQPRNNV